Protein 8PAQ (pdb70)

Radius of gyration: 19.19 Å; Cα contacts (8 Å, |Δi|>4): 481; chains: 2; bounding box: 47×48×47 Å

Nearest PDB structures (foldseek):
  8paq-assembly1_A  TM=1.004E+00  e=4.795E-21  Pleurotus eryngii
  8e0m-assembly4_K  TM=3.257E-01  e=5.579E-01  synthetic construct
  8fit-assembly2_C  TM=3.920E-01  e=1.925E+00  synthetic construct
  8paq-assembly1_A  TM=1.006E+00  e=4.109E-22  Pleurotus eryngii
  6gkg-assembly2_F  TM=2.966E-01  e=7.753E-01  Homo sapiens

Foldseek 3Di:
DAAPVVQLLVLLVQLLVLLVVLLVQLVCCVVVVNDAQVSNLVSLVSNLVSLQVSLVSLLPDAAGPFDCDDPPGLQVSLVSNLVSVLSVLQSLLVCVPNPNYPCQLVSLVSNLVSLLSNLVSSCRRHPPSLQVSCVSCVPSVVSCVSSVSVSNSVSSPDD/DVQAPVVQLQVLLVQLLVLLVVLLVQLVVCVVVVNDAQVSNLVSLVSNLVSLQVSLVSLLPDAAHPADCPDPPGLQVNLVSNLVSVLSVLQSLLVCVPSVNYDCQLVSLVSNLVSLLSNLVSCCRRYPPSLVVSCVSCVPSVVSCVNSVSVSNSVSSVDD

Structure (mmCIF, N/CA/C/O backbone):
data_8PAQ
#
_entry.id   8PAQ
#
_cell.length_a   124.720
_cell.length_b   124.720
_cell.length_c   55.812
_cell.angle_alpha   90.000
_cell.angle_beta   90.000
_cell.angle_gamma   90.000
#
_symmetry.space_group_name_H-M   'P 41 21 2'
#
loop_
_entity.id
_entity.type
_entity.pdbx_description
1 polymer 'POXA3b laccase small subunit'
2 non-polymer 'CALCIUM ION'
3 non-polymer IMIDAZOLE
4 non-polymer 1,2-ETHANEDIOL
5 water water
#
loop_
_atom_site.group_PDB
_atom_site.id
_atom_site.type_symbol
_atom_site.label_atom_id
_atom_site.label_alt_id
_atom_site.label_comp_id
_atom_site.label_asym_id
_atom_site.label_entity_id
_atom_site.label_seq_id
_atom_site.pdbx_PDB_ins_code
_atom_site.Cartn_x
_atom_site.Cartn_y
_atom_site.Cartn_z
_atom_site.occupancy
_atom_site.B_iso_or_equiv
_atom_site.auth_seq_id
_atom_site.auth_comp_id
_atom_site.auth_asym_id
_atom_site.auth_atom_id
_atom_site.pdbx_PDB_model_num
ATOM 1 N N . SER A 1 8 ? 9.55001 24.75806 -9.68242 1.000 43.67679 8 SER A N 1
ATOM 2 C CA . SER A 1 8 ? 8.84177 24.65877 -10.95812 1.000 52.34160 8 SER A CA 1
ATOM 3 C C . SER A 1 8 ? 7.90362 25.85143 -11.17406 1.000 43.63921 8 SER A C 1
ATOM 4 O O . SER A 1 8 ? 7.66258 26.26308 -12.30644 1.000 49.73803 8 SER A O 1
ATOM 7 N N . SER A 1 9 ? 7.35967 26.39323 -10.08906 1.000 33.44673 9 SER A N 1
ATOM 8 C CA . SER A 1 9 ? 6.71674 27.69729 -10.11622 1.000 27.60535 9 SER A CA 1
ATOM 9 C C . SER A 1 9 ? 7.40826 28.60565 -9.10625 1.000 28.17977 9 SER A C 1
ATOM 10 O O . SER A 1 9 ? 8.23877 28.17000 -8.30053 1.000 28.30112 9 SER A O 1
ATOM 13 N N . ASN A 1 10 ? 7.05375 29.87882 -9.15875 1.000 27.61268 10 ASN A N 1
ATOM 14 C CA . ASN A 1 10 ? 7.65321 30.87598 -8.28017 1.000 26.99051 10 ASN A CA 1
ATOM 15 C C . ASN A 1 10 ? 6.98256 30.82084 -6.91181 1.000 25.77708 10 ASN A C 1
ATOM 16 O O . ASN A 1 10 ? 5.78158 31.08608 -6.79348 1.000 28.58553 10 ASN A O 1
ATOM 21 N N . THR A 1 11 ? 7.75042 30.47189 -5.86830 1.000 22.44361 11 THR A N 1
ATOM 22 C CA . THR A 1 11 ? 7.26951 30.54414 -4.49425 1.000 21.69444 11 THR A CA 1
ATOM 23 C C . THR A 1 11 ? 8.02420 31.59001 -3.67818 1.000 20.71382 11 THR A C 1
ATOM 24 O O . THR A 1 11 ? 7.96948 31.56049 -2.44028 1.000 20.92215 11 THR A O 1
ATOM 28 N N . ASN A 1 12 ? 8.71650 32.51527 -4.34810 1.000 20.88592 12 ASN A N 1
ATOM 29 C CA . ASN A 1 12 ? 9.38507 33.60956 -3.64140 1.000 22.63433 12 ASN A CA 1
ATOM 30 C C . ASN A 1 12 ? 8.46119 34.38896 -2.71275 1.000 24.31853 12 ASN A C 1
ATOM 31 O O . ASN A 1 12 ? 8.90247 34.73747 -1.60146 1.000 19.24861 12 ASN A O 1
ATOM 36 N N . PRO A 1 13 ? 7.21406 34.71196 -3.07717 1.000 20.75256 13 PRO A N 1
ATOM 37 C CA . PRO A 1 13 ? 6.35392 35.42228 -2.11353 1.000 25.36137 13 PRO A CA 1
ATOM 38 C C . PRO A 1 13 ? 6.17924 34.68876 -0.79518 1.000 23.17174 13 PRO A C 1
ATOM 39 O O . PRO A 1 13 ? 6.27918 35.31468 0.27123 1.000 21.25611 13 PRO A O 1
ATOM 43 N N . ALA A 1 14 ? 5.96355 33.36704 -0.82372 1.000 22.19634 14 ALA A N 1
ATOM 44 C CA . ALA A 1 14 ? 5.81321 32.62535 0.42882 1.000 24.22335 14 ALA A CA 1
ATOM 45 C C . ALA A 1 14 ? 7.12486 32.57522 1.20551 1.000 19.71076 14 ALA A C 1
ATOM 46 O O . ALA A 1 14 ? 7.13228 32.65463 2.44468 1.000 21.84356 14 ALA A O 1
ATOM 48 N N . ILE A 1 15 ? 8.24266 32.43466 0.49663 1.000 22.68650 15 ILE A N 1
ATOM 49 C CA . ILE A 1 15 ? 9.54421 32.43838 1.15830 1.000 21.82643 15 ILE A CA 1
ATOM 50 C C . ILE A 1 15 ? 9.79958 33.79455 1.80272 1.000 20.75389 15 ILE A C 1
ATOM 51 O O . ILE A 1 15 ? 10.20887 33.88508 2.97031 1.000 19.48709 15 ILE A O 1
ATOM 56 N N . TYR A 1 16 ? 9.55368 34.87300 1.05300 1.000 21.12068 16 TYR A N 1
ATOM 57 C CA . TYR A 1 16 ? 9.74921 36.21455 1.59751 1.000 22.57752 16 TYR A CA 1
ATOM 58 C C . TYR A 1 16 ? 8.87263 36.45297 2.82446 1.000 22.95512 16 TYR A C 1
ATOM 59 O O . TYR A 1 16 ? 9.32233 37.05062 3.81074 1.000 21.60121 16 TYR A O 1
ATOM 68 N N . GLN A 1 17 ? 7.61806 35.99692 2.78140 1.000 20.09727 17 GLN A N 1
ATOM 69 C CA . GLN A 1 17 ? 6.73548 36.12768 3.93613 1.000 24.98497 17 GLN A CA 1
ATOM 70 C C . GLN A 1 17 ? 7.36212 35.50042 5.18195 1.000 23.47551 17 GLN A C 1
ATOM 71 O O . GLN A 1 17 ? 7.40919 36.12149 6.25514 1.000 22.03154 17 GLN A O 1
ATOM 77 N N . ALA A 1 18 ? 7.88862 34.27917 5.05520 1.000 22.67636 18 ALA A N 1
ATOM 78 C CA . ALA A 1 18 ? 8.48635 33.63204 6.22727 1.000 19.52410 18 ALA A CA 1
ATOM 79 C C . ALA A 1 18 ? 9.71540 34.39064 6.71714 1.000 19.81578 18 ALA A C 1
ATOM 80 O O . ALA A 1 18 ? 9.91365 34.55825 7.92387 1.000 22.19479 18 ALA A O 1
ATOM 82 N N . ILE A 1 19 ? 10.55951 34.83780 5.79280 1.000 20.22770 19 ILE A N 1
ATOM 83 C CA . ILE A 1 19 ? 11.74518 35.59233 6.16820 1.000 17.83645 19 ILE A CA 1
ATOM 84 C C . ILE A 1 19 ? 11.34918 36.91860 6.79874 1.000 20.09502 19 ILE A C 1
ATOM 85 O O . ILE A 1 19 ? 11.98286 37.38183 7.75625 1.000 19.43746 19 ILE A O 1
ATOM 90 N N . SER A 1 20 ? 10.30387 37.55758 6.26162 1.000 22.45951 20 SER A N 1
ATOM 91 C CA . SER A 1 20 ? 9.82456 38.82065 6.81440 1.000 20.16681 20 SER A CA 1
ATOM 92 C C . SER A 1 20 ? 9.31502 38.65036 8.23498 1.000 21.62289 20 SER A C 1
ATOM 93 O O . SER A 1 20 ? 9.60451 39.47851 9.11032 1.000 23.56769 20 SER A O 1
ATOM 96 N N . VAL A 1 21 ? 8.53253 37.59717 8.47663 1.000 22.05252 21 VAL A N 1
ATOM 97 C CA . VAL A 1 21 ? 8.06003 37.32187 9.83456 1.000 22.33528 21 VAL A CA 1
ATOM 98 C C . VAL A 1 21 ? 9.23935 37.13607 10.77738 1.000 21.92545 21 VAL A C 1
ATOM 99 O O . VAL A 1 21 ? 9.26697 37.67854 11.89023 1.000 22.83760 21 VAL A O 1
ATOM 103 N N . LEU A 1 22 ? 10.23245 36.36585 10.34151 1.000 23.91442 22 LEU A N 1
ATOM 104 C CA . LEU A 1 22 ? 11.42118 36.14243 11.15527 1.000 23.28263 22 LEU A CA 1
ATOM 105 C C . LEU A 1 22 ? 12.14808 37.45101 11.43852 1.000 21.82397 22 LEU A C 1
ATOM 106 O O . LEU A 1 22 ? 12.51731 37.74282 12.58221 1.000 20.71948 22 LEU A O 1
ATOM 111 N N . SER A 1 23 ? 12.37179 38.25795 10.39457 1.000 18.34386 23 SER A N 1
ATOM 112 C CA . SER A 1 23 ? 13.05033 39.53202 10.58662 1.000 19.39561 23 SER A CA 1
ATOM 113 C C . SER A 1 23 ? 12.28493 40.41598 11.56708 1.000 21.37249 23 SER A C 1
ATOM 114 O O . SER A 1 23 ? 12.89020 41.07947 12.41184 1.000 21.41587 23 SER A O 1
ATOM 117 N N . GLN A 1 24 ? 10.95153 40.44506 11.46644 1.000 21.70619 24 GLN A N 1
ATOM 118 C CA . GLN A 1 24 ? 10.16906 41.27319 12.38036 1.000 24.44798 24 GLN A CA 1
ATOM 119 C C . GLN A 1 24 ? 10.38248 40.82603 13.82312 1.000 23.31696 24 GLN A C 1
ATOM 120 O O . GLN A 1 24 ? 10.52117 41.65467 14.72896 1.000 24.67299 24 GLN A O 1
ATOM 126 N N . GLN A 1 25 ? 10.40967 39.51610 14.05572 1.000 22.62994 25 GLN A N 1
ATOM 127 C CA . GLN A 1 25 ? 10.66709 39.02274 15.40937 1.000 23.34871 25 GLN A CA 1
ATOM 128 C C . GLN A 1 25 ? 12.06183 39.41274 15.87300 1.000 23.14868 25 GLN A C 1
ATOM 129 O O . GLN A 1 25 ? 12.25321 39.85961 17.01146 1.000 26.28194 25 GLN A O 1
ATOM 135 N N . ILE A 1 26 ? 13.05462 39.25598 14.99676 1.000 22.11404 26 ILE A N 1
ATOM 136 C CA . ILE A 1 26 ? 14.42339 39.64086 15.33101 1.000 23.02775 26 ILE A CA 1
ATOM 137 C C . ILE A 1 26 ? 14.50091 41.11621 15.70250 1.000 24.23452 26 ILE A C 1
ATOM 138 O O . ILE A 1 26 ? 15.23961 41.49940 16.61827 1.000 23.77737 26 ILE A O 1
ATOM 143 N N . HIS A 1 27 ? 13.73499 41.96783 15.01666 1.000 20.89036 27 HIS A N 1
ATOM 144 C CA . HIS A 1 27 ? 13.76491 43.39169 15.31581 1.000 22.00199 27 HIS A CA 1
ATOM 145 C C . HIS A 1 27 ? 13.03979 43.72421 16.60474 1.000 24.63373 27 HIS A C 1
ATOM 146 O O . HIS A 1 27 ? 13.02643 44.89298 16.99614 1.000 24.55037 27 HIS A O 1
ATOM 153 N N . VAL A 1 28 ? 12.41187 42.73774 17.23287 1.000 23.07762 28 VAL A N 1
ATOM 154 C CA . VAL A 1 28 ? 11.90170 42.89779 18.59156 1.000 22.51378 28 VAL A CA 1
ATOM 155 C C . VAL A 1 28 ? 12.91144 42.40267 19.61745 1.000 27.78405 28 VAL A C 1
ATOM 156 O O . VAL A 1 28 ? 13.29354 43.14301 20.52821 1.000 28.07408 28 VAL A O 1
ATOM 160 N N . ASN A 1 29 ? 13.38222 41.15945 19.46343 1.000 24.25025 29 ASN A N 1
ATOM 161 C CA . ASN A 1 29 ? 14.20536 40.54744 20.50682 1.000 23.21006 29 ASN A CA 1
ATOM 162 C C . ASN A 1 29 ? 15.58907 41.17587 20.59372 1.000 30.86629 29 ASN A C 1
ATOM 163 O O . ASN A 1 29 ? 16.13282 41.3203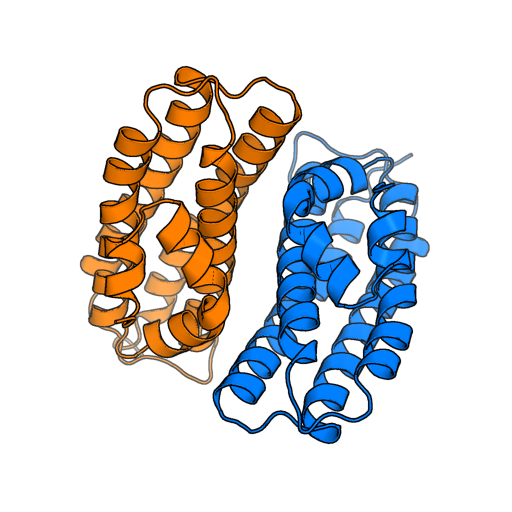7 21.69020 1.000 25.98082 29 ASN A O 1
ATOM 168 N N . ILE A 1 30 ? 16.20193 41.51775 19.46663 1.000 24.21753 30 ILE A N 1
ATOM 169 C CA . ILE A 1 30 ? 17.57123 42.03766 19.52966 1.000 19.65912 30 ILE A CA 1
ATOM 170 C C . ILE A 1 30 ? 17.62042 43.41712 20.18529 1.000 23.46610 30 ILE A C 1
ATOM 171 O O . ILE A 1 30 ? 18.47108 43.63550 21.06876 1.000 26.47185 30 ILE A O 1
ATOM 176 N N . PRO A 1 31 ? 16.74978 44.37258 19.83229 1.000 26.34103 31 PRO A N 1
ATOM 177 C CA . PRO A 1 31 ? 16.76812 45.63639 20.58340 1.000 18.96371 31 PRO A CA 1
ATOM 178 C C . PRO A 1 31 ? 16.52369 45.44417 22.07583 1.000 22.39548 31 PRO A C 1
ATOM 179 O O . PRO A 1 31 ? 17.14925 46.14101 22.88076 1.000 28.99496 31 PRO A O 1
ATOM 183 N N . GLU A 1 32 ? 15.65836 44.50151 22.46205 1.000 24.11731 32 GLU A N 1
ATOM 184 C CA . GLU A 1 32 ? 15.43827 44.24244 23.88912 1.000 21.04377 32 GLU A CA 1
ATOM 185 C C . GLU A 1 32 ? 16.71293 43.73281 24.55143 1.000 27.94525 32 GLU A C 1
ATOM 186 O O . GLU A 1 32 ? 17.07292 44.17649 25.64935 1.000 28.76892 32 GLU A O 1
ATOM 192 N N . LEU A 1 33 ? 17.42039 42.81258 23.88747 1.000 24.02077 33 LEU A N 1
ATOM 193 C CA . LEU A 1 33 ? 18.67918 42.31609 24.42482 1.000 25.50313 33 LEU A CA 1
ATOM 194 C C . LEU A 1 33 ? 19.70922 43.43127 24.52933 1.000 27.98652 33 LEU A C 1
ATOM 195 O O . LEU A 1 33 ? 20.48076 43.47411 25.49541 1.000 26.94578 33 LEU A O 1
ATOM 200 N N . ASN A 1 34 ? 19.73426 44.35475 23.55565 1.000 22.58014 34 ASN A N 1
ATOM 201 C CA . ASN A 1 34 ? 20.69541 45.45453 23.61718 1.000 22.20152 34 ASN A CA 1
ATOM 202 C C . ASN A 1 34 ? 20.41524 46.35373 24.81249 1.000 23.98191 34 ASN A C 1
ATOM 203 O O . ASN A 1 34 ? 21.34742 46.79720 25.49047 1.000 27.25163 34 ASN A O 1
ATOM 208 N N . THR A 1 35 ? 19.14071 46.66270 25.05236 1.000 24.40776 35 THR A N 1
ATOM 209 C CA . THR A 1 35 ? 18.78908 47.50122 26.19672 1.000 27.80065 35 THR A CA 1
ATOM 210 C C . THR A 1 35 ? 19.02337 46.77076 27.51443 1.000 29.14608 35 THR A C 1
ATOM 211 O O . THR A 1 35 ? 19.51797 47.37307 28.47466 1.000 30.89590 35 THR A O 1
ATOM 215 N N . LEU A 1 36 ? 18.68065 45.48195 27.58340 1.000 25.02819 36 LEU A N 1
ATOM 216 C CA . LEU A 1 36 ? 18.98823 44.70141 28.78388 1.000 28.14923 36 LEU A CA 1
ATOM 217 C C . LEU A 1 36 ? 20.47264 44.76285 29.11157 1.000 34.35853 36 LEU A C 1
ATOM 218 O O . LEU A 1 36 ? 20.85932 44.99153 30.26678 1.000 31.12866 36 LEU A O 1
ATOM 223 N N . GLN A 1 37 ? 21.32617 44.55189 28.10527 1.000 27.82123 37 GLN A N 1
ATOM 224 C CA . GLN A 1 37 ? 22.76164 44.52273 28.36098 1.000 27.77704 37 GLN A CA 1
ATOM 225 C C . GLN A 1 37 ? 23.27781 45.89804 28.75323 1.000 36.37208 37 GLN A C 1
ATOM 226 O O . GLN A 1 37 ? 24.07433 46.02615 29.69160 1.000 35.80352 37 GLN A O 1
ATOM 232 N N . ALA A 1 38 ? 22.81284 46.94152 28.07164 1.000 29.53596 38 ALA A N 1
ATOM 233 C CA . ALA A 1 38 ? 23.29504 48.28317 28.36411 1.000 28.30126 38 ALA A CA 1
ATOM 234 C C . ALA A 1 38 ? 22.85655 48.74713 29.74734 1.000 36.76854 38 ALA A C 1
ATOM 235 O O . ALA A 1 38 ? 23.57744 49.50715 30.40061 1.000 38.14738 38 ALA A O 1
ATOM 237 N N . SER A 1 39 ? 21.69283 48.30562 30.20707 1.000 30.88670 39 SER A N 1
ATOM 238 C CA . SER A 1 39 ? 21.14442 48.78374 31.47064 1.000 38.82380 39 SER A CA 1
ATOM 239 C C . SER A 1 39 ? 21.54096 47.91788 32.65738 1.000 47.64400 39 SER A C 1
ATOM 240 O O . SER A 1 39 ? 21.14547 48.22416 33.78744 1.000 38.04818 39 SER A O 1
ATOM 243 N N . GLY A 1 40 ? 22.30340 46.84991 32.43583 1.000 30.97818 40 GLY A N 1
ATOM 244 C CA . GLY A 1 40 ? 22.63236 45.94743 33.51972 1.000 38.74393 40 GLY A CA 1
ATOM 245 C C . GLY A 1 40 ? 21.52449 44.99798 33.90800 1.000 34.95753 40 GLY A C 1
ATOM 246 O O . GLY A 1 40 ? 21.60769 44.37501 34.97200 1.000 42.49376 40 GLY A O 1
ATOM 247 N N . GLY A 1 41 ? 20.48651 44.86878 33.08795 1.000 33.30682 41 GLY A N 1
ATOM 248 C CA . GLY A 1 41 ? 19.38618 43.97091 33.36705 1.000 32.73989 41 GLY A CA 1
ATOM 249 C C . GLY A 1 41 ? 19.51896 42.59700 32.76001 1.000 31.05513 41 GLY A C 1
ATOM 250 O O . GLY A 1 41 ? 18.64266 41.74522 32.95307 1.000 35.31274 41 GLY A O 1
ATOM 251 N N . ALA A 1 42 ? 20.60262 42.35075 32.02752 1.000 32.37235 42 ALA A N 1
ATOM 252 C CA . ALA A 1 42 ? 20.80732 41.07162 31.35860 1.000 34.77867 42 ALA A CA 1
ATOM 253 C C . ALA A 1 42 ? 21.13749 39.99534 32.38723 1.000 37.27430 42 ALA A C 1
ATOM 254 O O . ALA A 1 42 ? 22.18418 40.04959 33.04163 1.000 35.92219 42 ALA A O 1
ATOM 256 N N . THR A 1 43 ? 20.24799 39.01740 32.52733 1.000 29.43232 43 THR A N 1
ATOM 257 C CA . THR A 1 43 ? 20.44454 37.87084 33.40338 1.000 32.24810 43 THR A CA 1
ATOM 258 C C . THR A 1 43 ? 20.09415 36.59690 32.65221 1.000 36.55826 43 THR A C 1
ATOM 259 O O . THR A 1 43 ? 19.52448 36.63184 31.55714 1.000 29.92188 43 THR A O 1
ATOM 263 N N . ASP A 1 44 ? 20.42866 35.45574 33.26123 1.000 30.05519 44 ASP A N 1
ATOM 264 C CA . ASP A 1 44 ? 20.05358 34.17265 32.66984 1.000 29.87379 44 ASP A CA 1
ATOM 265 C C . ASP A 1 44 ? 18.57984 34.16862 32.28574 1.000 36.01980 44 ASP A C 1
ATOM 266 O O . ASP A 1 44 ? 18.19467 33.62861 31.24114 1.000 30.92750 44 ASP A O 1
ATOM 271 N N . LEU A 1 45 ? 17.73462 34.78252 33.11579 1.000 28.54043 45 LEU A N 1
ATOM 272 C CA . LEU A 1 45 ? 16.30463 34.73475 32.84047 1.000 28.84064 45 LEU A CA 1
ATOM 273 C C . LEU A 1 45 ? 15.90756 35.70491 31.72940 1.000 25.86196 45 LEU A C 1
ATOM 274 O O . LEU A 1 45 ? 15.18118 35.33034 30.80481 1.000 30.60703 45 LEU A O 1
ATOM 279 N N . THR A 1 46 ? 16.36770 36.95082 31.79346 1.000 25.87009 46 THR A N 1
ATOM 280 C CA . THR A 1 46 ? 15.88947 37.92523 30.81674 1.000 25.95885 46 THR A CA 1
ATOM 281 C C . THR A 1 46 ? 16.50087 37.66079 29.44559 1.000 28.05423 46 THR A C 1
ATOM 282 O O . THR A 1 46 ? 15.82528 37.80390 28.41842 1.000 28.65573 46 THR A O 1
ATOM 286 N N . VAL A 1 47 ? 17.77185 37.26617 29.41067 1.000 26.30940 47 VAL A N 1
ATOM 287 C CA . VAL A 1 47 ? 18.38613 36.90773 28.12828 1.000 25.73838 47 VAL A CA 1
ATOM 288 C C . VAL A 1 47 ? 17.76431 35.62624 27.59481 1.000 31.48371 47 VAL A C 1
ATOM 289 O O . VAL A 1 47 ? 17.44023 35.52149 26.40327 1.000 26.65187 47 VAL A O 1
ATOM 293 N N . GLY A 1 48 ? 17.55630 34.64355 28.47424 1.000 25.37731 48 GLY A N 1
ATOM 294 C CA . GLY A 1 48 ? 16.99726 33.37460 28.04698 1.000 23.84159 48 GLY A CA 1
ATOM 295 C C . GLY A 1 48 ? 15.61083 33.51382 27.44741 1.000 29.65071 48 GLY A C 1
ATOM 296 O O . GLY A 1 48 ? 15.26956 32.82029 26.48740 1.000 31.80930 48 GLY A O 1
ATOM 297 N N . ASN A 1 49 ? 14.78950 34.40563 28.00878 1.000 26.83764 49 ASN A N 1
ATOM 298 C CA . ASN A 1 49 ? 13.44806 34.60116 27.47258 1.000 30.01527 49 ASN A CA 1
ATOM 299 C C . ASN A 1 49 ? 13.50803 35.14499 26.04989 1.000 27.08879 49 ASN A C 1
ATOM 300 O O . ASN A 1 49 ? 12.74523 34.71049 25.18309 1.000 29.78040 49 ASN A O 1
ATOM 305 N N . GLU A 1 50 ? 14.41170 36.09843 25.79579 1.000 26.75322 50 GLU A N 1
ATOM 306 C CA . GLU A 1 50 ? 14.53711 36.64241 24.44295 1.000 23.93143 50 GLU A CA 1
ATOM 307 C C . GLU A 1 50 ? 15.10824 35.61027 23.48000 1.000 27.35055 50 GLU A C 1
ATOM 308 O O . GLU A 1 50 ? 14.66894 35.51892 22.32674 1.000 25.84857 50 GLU A O 1
ATOM 314 N N . LEU A 1 51 ? 16.10475 34.83802 23.91839 1.000 25.91182 51 LEU A N 1
ATOM 315 C CA . LEU A 1 51 ? 16.71812 33.86097 23.02157 1.000 26.13086 51 LEU A CA 1
ATOM 316 C C . LEU A 1 51 ? 15.79788 32.68100 22.76181 1.000 28.77310 51 LEU A C 1
ATOM 317 O O . LEU A 1 51 ? 15.89225 32.04582 21.70664 1.000 26.28113 51 LEU A O 1
ATOM 322 N N . ASP A 1 52 ? 14.92185 32.34943 23.71528 1.000 24.40320 52 ASP A N 1
ATOM 323 C CA . ASP A 1 52 ? 13.92317 31.31876 23.46254 1.000 23.27456 52 ASP A CA 1
ATOM 324 C C . ASP A 1 52 ? 12.96991 31.74997 22.35429 1.000 26.55427 52 ASP A C 1
ATOM 325 O O . ASP A 1 52 ? 12.61591 30.94621 21.48589 1.000 29.71103 52 ASP A O 1
ATOM 330 N N . GLU A 1 53 ? 12.52662 33.01424 22.38388 1.000 29.28832 53 GLU A N 1
ATOM 331 C CA . GLU A 1 53 ? 11.65153 33.51599 21.32464 1.000 24.69861 53 GLU A CA 1
ATOM 332 C C . GLU A 1 53 ? 12.37945 33.52786 19.98786 1.000 25.48762 53 GLU A C 1
ATOM 333 O O . GLU A 1 53 ? 11.80364 33.16891 18.95342 1.000 27.23676 53 GLU A O 1
ATOM 339 N N . LEU A 1 54 ? 13.64728 33.93618 19.99303 1.000 25.39240 54 LEU A N 1
ATOM 340 C CA . LEU A 1 54 ? 14.42809 33.94770 18.75646 1.000 22.70151 54 LEU A CA 1
ATOM 341 C C . LEU A 1 54 ? 14.57562 32.53859 18.18894 1.000 27.31520 54 LEU A C 1
ATOM 342 O O . LEU A 1 54 ? 14.37583 32.30782 16.98985 1.000 25.26618 54 LEU A O 1
ATOM 347 N N . THR A 1 55 ? 14.95785 31.58543 19.03779 1.000 22.48256 55 THR A N 1
ATOM 348 C CA . THR A 1 55 ? 15.10876 30.20207 18.60038 1.000 20.72707 55 THR A CA 1
ATOM 349 C C . THR A 1 55 ? 13.80778 29.65774 18.02988 1.000 23.65826 55 THR A C 1
ATOM 350 O O . THR A 1 55 ? 13.80760 28.99207 16.98558 1.000 27.53772 55 THR A O 1
ATOM 354 N N . ASP A 1 56 ? 12.68322 29.95550 18.68600 1.000 24.61326 56 ASP A N 1
ATOM 355 C CA . ASP A 1 56 ? 11.38455 29.54848 18.16393 1.000 24.85699 56 ASP A CA 1
ATOM 356 C C . ASP A 1 56 ? 11.11671 30.16346 16.79503 1.000 22.55406 56 ASP A C 1
ATOM 357 O O . ASP A 1 56 ? 10.55347 29.50743 15.91084 1.000 25.91856 56 ASP A O 1
ATOM 362 N N . ALA A 1 57 ? 11.47345 31.43982 16.62211 1.000 23.97056 57 ALA A N 1
ATOM 363 C CA . ALA A 1 57 ? 11.19019 32.11255 15.35921 1.000 22.17429 57 ALA A CA 1
ATOM 364 C C . ALA A 1 57 ? 12.00526 31.50622 14.22234 1.000 24.36641 57 ALA A C 1
ATOM 365 O O . ALA A 1 57 ? 11.49255 31.33903 13.10871 1.000 22.73238 57 ALA A O 1
ATOM 367 N N . PHE A 1 58 ? 13.27337 31.16511 14.47859 1.000 23.69816 58 PHE A N 1
ATOM 368 C CA . PHE A 1 58 ? 14.07658 30.49196 13.45074 1.000 18.37493 58 PHE A CA 1
ATOM 369 C C . PHE A 1 58 ? 13.52960 29.10556 13.14302 1.000 23.47851 58 PHE A C 1
ATOM 370 O O . PHE A 1 58 ? 13.49262 28.67909 11.97816 1.000 22.03319 58 PHE A O 1
ATOM 378 N N . THR A 1 59 ? 13.11751 28.37033 14.17702 1.000 21.51250 59 THR A N 1
ATOM 379 C CA . THR A 1 59 ? 12.55556 27.04643 13.94645 1.000 23.83966 59 THR A CA 1
ATOM 380 C C . THR A 1 59 ? 11.30165 27.13410 13.08591 1.000 19.71892 59 THR A C 1
ATOM 381 O O . THR A 1 59 ? 11.09646 26.31905 12.17960 1.000 23.60383 59 THR A O 1
ATOM 385 N N . LEU A 1 60 ? 10.45204 28.12364 13.36095 1.000 23.73821 60 LEU A N 1
ATOM 386 C CA . LEU A 1 60 ? 9.20827 28.25499 12.61791 1.000 22.99314 60 LEU A CA 1
ATOM 387 C C . LEU A 1 60 ? 9.48208 28.65749 11.17826 1.000 22.30601 60 LEU A C 1
ATOM 388 O O . LEU A 1 60 ? 8.88788 28.09944 10.25335 1.000 23.92307 60 LEU A O 1
ATOM 393 N N . ALA A 1 61 ? 10.40652 29.60163 10.97760 1.000 23.27277 61 ALA A N 1
ATOM 394 C CA . ALA A 1 61 ? 10.76259 30.00922 9.62351 1.000 21.29014 61 ALA A CA 1
ATOM 395 C C . ALA A 1 61 ? 11.32947 28.83966 8.83762 1.000 22.18203 61 ALA A C 1
ATOM 396 O O . ALA A 1 61 ? 10.98571 28.64638 7.66578 1.000 20.79264 61 ALA A O 1
ATOM 398 N N . ALA A 1 62 ? 12.18645 28.02930 9.47169 1.000 19.48172 62 ALA A N 1
ATOM 399 C CA . ALA A 1 62 ? 12.78583 26.90176 8.76469 1.000 21.19282 62 ALA A CA 1
ATOM 400 C C . ALA A 1 62 ? 11.72864 25.87743 8.37310 1.000 24.20338 62 ALA A C 1
ATOM 401 O O . ALA A 1 62 ? 11.74830 25.34003 7.26011 1.000 21.77569 62 ALA A O 1
ATOM 403 N N . ALA A 1 63 ? 10.77801 25.62064 9.26843 1.000 20.73131 63 ALA A N 1
ATOM 404 C CA . ALA A 1 63 ? 9.71996 24.66465 8.97560 1.000 26.22218 63 ALA A CA 1
ATOM 405 C C . ALA A 1 63 ? 8.82527 25.17546 7.86501 1.000 24.91637 63 ALA A C 1
ATOM 406 O O . ALA A 1 63 ? 8.45081 24.41719 6.96440 1.000 26.61066 63 ALA A O 1
ATOM 408 N N . THR A 1 64 ? 8.48110 26.46263 7.91065 1.000 24.52423 64 THR A N 1
ATOM 409 C CA . THR A 1 64 ? 7.59806 27.03076 6.89806 1.000 21.31117 64 THR A CA 1
ATOM 410 C C . THR A 1 64 ? 8.23195 26.93047 5.51966 1.000 27.51405 64 THR A C 1
ATOM 411 O O . THR A 1 64 ? 7.58738 26.50902 4.54838 1.000 26.01780 64 THR A O 1
ATOM 415 N N . ILE A 1 65 ? 9.50646 27.31553 5.41974 1.000 20.63978 65 ILE A N 1
ATOM 416 C CA . ILE A 1 65 ? 10.20231 27.27381 4.13658 1.000 18.25676 65 ILE A CA 1
ATOM 417 C C . ILE A 1 65 ? 10.46168 25.83869 3.69911 1.000 20.74186 65 ILE A C 1
ATOM 418 O O . ILE A 1 65 ? 10.36002 25.51427 2.50833 1.000 22.72177 65 ILE A O 1
ATOM 423 N N . ALA A 1 66 ? 10.79734 24.95307 4.64221 1.000 24.93474 66 ALA A N 1
ATOM 424 C CA . ALA A 1 66 ? 10.98327 23.55341 4.27351 1.000 27.38392 66 ALA A CA 1
ATOM 425 C C . ALA A 1 66 ? 9.72254 22.98961 3.63219 1.000 27.53796 66 ALA A C 1
ATOM 426 O O . ALA A 1 66 ? 9.80003 22.23277 2.66072 1.000 30.51421 66 ALA A O 1
ATOM 428 N N . ASN A 1 67 ? 8.55389 23.37902 4.13921 1.000 26.27598 67 ASN A N 1
ATOM 429 C CA . ASN A 1 67 ? 7.28790 22.87803 3.62062 1.000 29.07366 67 ASN A CA 1
ATOM 430 C C . ASN A 1 67 ? 6.83594 23.60621 2.36445 1.000 32.57766 67 ASN A C 1
ATOM 431 O O . ASN A 1 67 ? 5.84770 23.19537 1.74974 1.000 32.95862 67 ASN A O 1
ATOM 436 N N . THR A 1 68 ? 7.52971 24.66853 1.97322 1.000 24.82920 68 THR A N 1
ATOM 437 C CA . THR A 1 68 ? 7.21504 25.38492 0.74643 1.000 23.53400 68 THR A CA 1
ATOM 438 C C . THR A 1 68 ? 7.87842 24.69563 -0.43992 1.000 27.58185 68 THR A C 1
ATOM 439 O O . THR A 1 68 ? 8.98881 24.17362 -0.32768 1.000 26.53473 68 THR A O 1
ATOM 443 N N . ALA A 1 69 ? 7.17779 24.66355 -1.57421 1.000 25.50282 69 ALA A N 1
ATOM 444 C CA . ALA A 1 69 ? 7.72884 24.02425 -2.75769 1.000 24.15801 69 ALA A CA 1
ATOM 445 C C . ALA A 1 69 ? 8.94328 24.79452 -3.26408 1.000 22.90858 69 ALA A C 1
ATOM 446 O O . ALA A 1 69 ? 9.04844 26.00773 -3.08154 1.000 25.96747 69 ALA A O 1
ATOM 448 N N . VAL A 1 70 ? 9.86730 24.06898 -3.90490 1.000 23.99343 70 VAL A N 1
ATOM 449 C CA . VAL A 1 70 ? 11.06078 24.70017 -4.46404 1.000 24.98136 70 VAL A CA 1
ATOM 450 C C . VAL A 1 70 ? 10.65493 25.77349 -5.45619 1.000 26.68511 70 VAL A C 1
ATOM 451 O O . VAL A 1 70 ? 9.76489 25.57478 -6.29484 1.000 26.76571 70 VAL A O 1
ATOM 455 N N . SER A 1 71 ? 11.29879 26.92634 -5.35936 1.000 22.75990 71 SER A N 1
ATOM 456 C CA . SER A 1 71 ? 10.96211 28.06296 -6.20353 1.000 23.04621 71 SER A CA 1
ATOM 457 C C . SER A 1 71 ? 11.77224 28.05388 -7.48673 1.000 24.21786 71 SER A C 1
ATOM 458 O O . SER A 1 71 ? 12.97469 27.78057 -7.48040 1.000 25.82367 71 SER A O 1
ATOM 461 N N . SER A 1 72 ? 11.10812 28.39547 -8.59099 1.000 24.77134 72 SER A N 1
ATOM 462 C CA . SER A 1 72 ? 11.85083 28.71731 -9.79842 1.000 27.03135 72 SER A CA 1
ATOM 463 C C . SER A 1 72 ? 12.58105 30.05008 -9.68501 1.000 32.68601 72 SER A C 1
ATOM 464 O O . SER A 1 72 ? 13.47725 30.32037 -10.49075 1.000 31.53195 72 SER A O 1
ATOM 467 N N . GLY A 1 73 ? 12.22986 30.87520 -8.70158 1.000 29.56287 73 GLY A N 1
ATOM 468 C CA . GLY A 1 73 ? 12.87943 32.15118 -8.49803 1.000 29.60529 73 GLY A CA 1
ATOM 469 C C . GLY A 1 73 ? 12.26135 33.26556 -9.32019 1.000 35.60398 73 GLY A C 1
ATOM 470 O O . GLY A 1 73 ? 11.39698 33.06102 -10.17799 1.000 31.73647 73 GLY A O 1
ATOM 471 N N . ASP A 1 74 ? 12.72485 34.47786 -9.03398 1.000 28.26040 74 ASP A N 1
ATOM 472 C CA . ASP A 1 74 ? 12.30096 35.67990 -9.75437 1.000 26.66730 74 ASP A CA 1
ATOM 473 C C . ASP A 1 74 ? 13.40557 36.70657 -9.59363 1.000 27.77851 74 ASP A C 1
ATOM 474 O O . ASP A 1 74 ? 13.75995 37.05454 -8.46814 1.000 28.01114 74 ASP A O 1
ATOM 479 N N . THR A 1 75 ? 13.97753 37.17205 -10.69448 1.000 24.68826 75 THR A N 1
ATOM 480 C CA . THR A 1 75 ? 15.02830 38.17211 -10.61096 1.000 24.53068 75 THR A CA 1
ATOM 481 C C . THR A 1 75 ? 14.56838 39.54961 -11.05724 1.000 30.09519 75 THR A C 1
ATOM 482 O O . THR A 1 75 ? 15.36986 40.48740 -11.04362 1.000 31.23222 75 THR A O 1
ATOM 486 N N . THR A 1 76 ? 13.29900 39.70693 -11.40969 1.000 30.10891 76 THR A N 1
ATOM 487 C CA . THR A 1 76 ? 12.80241 40.97450 -11.93005 1.000 36.02985 76 THR A CA 1
ATOM 488 C C . THR A 1 76 ? 11.76519 41.64465 -11.04347 1.000 32.18465 76 THR A C 1
ATOM 489 O O . THR A 1 76 ? 11.81669 42.86360 -10.87699 1.000 37.74053 76 THR A O 1
ATOM 493 N N . ASN A 1 77 ? 10.82290 40.89732 -10.46827 1.000 24.64349 77 ASN A N 1
ATOM 494 C CA . ASN A 1 77 ? 9.73059 41.48322 -9.70389 1.000 24.87066 77 ASN A CA 1
ATOM 495 C C . ASN A 1 77 ? 9.85730 41.18733 -8.21555 1.000 29.41211 77 ASN A C 1
ATOM 496 O O . ASN A 1 77 ? 10.17867 40.06205 -7.81787 1.000 27.94104 77 ASN A O 1
ATOM 501 N N . PHE A 1 78 ? 9.54096 42.18990 -7.40581 1.000 24.06385 78 PHE A N 1
ATOM 502 C CA . PHE A 1 78 ? 9.53667 42.00841 -5.95874 1.000 23.56605 78 PHE A CA 1
ATOM 503 C C . PHE A 1 78 ? 8.54690 40.91254 -5.55864 1.000 28.91183 78 PHE A C 1
ATOM 504 O O . PHE A 1 78 ? 7.41871 40.88872 -6.05975 1.000 26.64454 78 PHE A O 1
ATOM 512 N N . PRO A 1 79 ? 8.91966 40.00029 -4.63065 1.000 26.04568 79 PRO A N 1
ATOM 513 C CA . PRO A 1 79 ? 10.23763 39.85061 -3.99413 1.000 25.78429 79 PRO A CA 1
ATOM 514 C C . PRO A 1 79 ? 11.17140 39.00541 -4.83894 1.000 20.72916 79 PRO A C 1
ATOM 515 O O . PRO A 1 79 ? 10.87707 37.84562 -5.15013 1.000 22.76302 79 PRO A O 1
ATOM 519 N N . THR A 1 80 ? 12.30093 39.58117 -5.23094 1.000 19.12941 80 THR A N 1
ATOM 520 C CA . THR A 1 80 ? 13.28836 38.87857 -6.02462 1.000 22.52808 80 THR A CA 1
ATOM 521 C C . THR A 1 80 ? 14.10032 37.93846 -5.13751 1.000 19.39289 80 THR A C 1
ATOM 522 O O . THR A 1 80 ? 14.02428 37.98715 -3.91214 1.000 21.27239 80 THR A O 1
ATOM 526 N N . ASN A 1 81 ? 14.87735 37.06683 -5.78613 1.000 19.61384 81 ASN A N 1
ATOM 527 C CA . ASN A 1 81 ? 15.83027 36.24731 -5.03877 1.000 20.96047 81 ASN A CA 1
ATOM 528 C C . ASN A 1 81 ? 16.69038 37.11721 -4.13255 1.000 21.33472 81 ASN A C 1
ATOM 529 O O . ASN A 1 81 ? 16.90977 36.79062 -2.95478 1.000 20.19939 81 ASN A O 1
ATOM 534 N N . ASP A 1 82 ? 17.18664 38.23718 -4.66416 1.000 19.45688 82 ASP A N 1
ATOM 535 C CA . ASP A 1 82 ? 18.06429 39.09333 -3.87810 1.000 21.02497 82 ASP A CA 1
ATOM 536 C C . ASP A 1 82 ? 17.31088 39.78845 -2.74767 1.000 22.02801 82 ASP A C 1
ATOM 537 O O . ASP A 1 82 ? 17.88912 40.00888 -1.67576 1.000 18.74240 82 ASP A O 1
ATOM 542 N N . ASP A 1 83 ? 16.03846 40.16588 -2.96452 1.000 18.70197 83 ASP A N 1
ATOM 543 C CA . ASP A 1 83 ? 15.24475 40.75409 -1.88323 1.000 22.14113 83 ASP A CA 1
ATOM 544 C C . ASP A 1 83 ? 15.18319 39.81434 -0.69284 1.000 22.78958 83 ASP A C 1
ATOM 545 O O . ASP A 1 83 ? 15.29243 40.24408 0.46065 1.000 19.91868 83 ASP A O 1
ATOM 550 N N . ILE A 1 84 ? 15.00496 38.52402 -0.96003 1.000 19.29209 84 ILE A N 1
ATOM 551 C CA . ILE A 1 84 ? 14.92731 37.53780 0.11284 1.000 16.53406 84 ILE A CA 1
ATOM 552 C C . ILE A 1 84 ? 16.27115 37.41624 0.82426 1.000 18.56070 84 ILE A C 1
ATOM 553 O O . ILE A 1 84 ? 16.34627 37.50324 2.05745 1.000 18.62669 84 ILE A O 1
ATOM 558 N N . SER A 1 85 ? 17.35255 37.23229 0.05512 1.000 19.48342 85 SER A N 1
ATOM 559 C CA . SER A 1 85 ? 18.67719 37.07188 0.64633 1.000 16.72330 85 SER A CA 1
ATOM 560 C C . SER A 1 85 ? 19.06977 38.29726 1.45753 1.000 17.83178 85 SER A C 1
ATOM 561 O O . SER A 1 85 ? 19.59905 38.17012 2.56942 1.000 18.43662 85 SER A O 1
ATOM 564 N N . ILE A 1 86 ? 18.81021 39.49307 0.92331 1.000 16.52373 86 ILE A N 1
ATOM 565 C CA . ILE A 1 86 ? 19.20691 40.72383 1.61754 1.000 16.94776 86 ILE A CA 1
ATOM 566 C C . ILE A 1 86 ? 18.40464 40.90639 2.89665 1.000 18.42408 86 ILE A C 1
ATOM 567 O O . ILE A 1 86 ? 18.96160 41.23384 3.95299 1.000 19.56098 86 ILE A O 1
ATOM 572 N N . THR A 1 87 ? 17.08473 40.72286 2.81981 1.000 15.92920 87 THR A N 1
ATOM 573 C CA . THR A 1 87 ? 16.25869 40.86366 4.02124 1.000 16.01252 87 THR A CA 1
ATOM 574 C C . THR A 1 87 ? 16.70899 39.89164 5.10497 1.000 19.13208 87 THR A C 1
ATOM 575 O O . THR A 1 87 ? 16.85349 40.27672 6.27636 1.000 20.10799 87 THR A O 1
ATOM 579 N N . TYR A 1 88 ? 16.99166 38.64036 4.72688 1.000 19.81621 88 TYR A N 1
ATOM 580 C CA . TYR A 1 88 ? 17.48531 37.68968 5.72129 1.000 14.28264 88 TYR A CA 1
ATOM 581 C C . TYR A 1 88 ? 18.87013 38.08942 6.24550 1.000 21.78412 88 TYR A C 1
ATOM 582 O O . TYR A 1 88 ? 19.12694 38.01740 7.46038 1.000 20.02985 88 TYR A O 1
ATOM 591 N N . ALA A 1 89 ? 19.78185 38.49340 5.35222 1.000 16.86713 89 ALA A N 1
ATOM 592 C CA . ALA A 1 89 ? 21.16308 38.75335 5.76490 1.000 18.55796 89 ALA A CA 1
ATOM 593 C C . ALA A 1 89 ? 21.23148 39.88858 6.77150 1.000 19.13836 89 ALA A C 1
ATOM 594 O O . ALA A 1 89 ? 22.01339 39.83083 7.72695 1.000 19.57025 89 ALA A O 1
ATOM 596 N N . VAL A 1 90 ? 20.42128 40.92854 6.58007 1.000 16.92899 90 VAL A N 1
ATOM 597 C CA . VAL A 1 90 ? 20.46820 42.05030 7.51218 1.000 17.98342 90 VAL A CA 1
ATOM 598 C C . VAL A 1 90 ? 19.97378 41.60252 8.88349 1.000 22.31235 90 VAL A C 1
ATOM 599 O O . VAL A 1 90 ? 20.54913 41.97080 9.91941 1.000 23.63218 90 VAL A O 1
ATOM 603 N N . ALA A 1 91 ? 18.93261 40.76817 8.91468 1.000 18.47109 91 ALA A N 1
ATOM 604 C CA . ALA A 1 91 ? 18.45483 40.24179 10.19661 1.000 20.13131 91 ALA A CA 1
ATOM 605 C C . ALA A 1 91 ? 19.49472 39.33211 10.84981 1.000 21.10249 91 ALA A C 1
ATOM 606 O O . ALA A 1 91 ? 19.69302 39.38052 12.07277 1.000 23.23534 91 ALA A O 1
ATOM 608 N N . LEU A 1 92 ? 20.17341 38.49472 10.06255 1.000 19.14361 92 LEU A N 1
ATOM 609 C CA . LEU A 1 92 ? 21.16200 37.59676 10.65280 1.000 19.07614 92 LEU A CA 1
ATOM 610 C C . LEU A 1 92 ? 22.36159 38.36776 11.18491 1.000 16.57089 92 LEU A C 1
ATOM 611 O O . LEU A 1 92 ? 22.91304 38.00141 12.23085 1.000 19.89001 92 LEU A O 1
ATOM 616 N N . GLN A 1 93 ? 22.79728 39.42920 10.48749 1.000 18.89610 93 GLN A N 1
ATOM 617 C CA . GLN A 1 93 ? 23.87086 40.25932 11.03906 1.000 18.58912 93 GLN A CA 1
ATOM 618 C C . GLN A 1 93 ? 23.47716 40.82058 12.40368 1.000 20.93290 93 GLN A C 1
ATOM 619 O O . GLN A 1 93 ? 24.29778 40.85985 13.32890 1.000 23.53881 93 GLN A O 1
ATOM 625 N N . LEU A 1 94 ? 22.22834 41.27498 12.53434 1.000 18.87410 94 LEU A N 1
ATOM 626 C CA . LEU A 1 94 ? 21.73400 41.75412 13.82862 1.000 23.25392 94 LEU A CA 1
ATOM 627 C C . LEU A 1 94 ? 21.85041 40.67879 14.89930 1.000 25.31814 94 LEU A C 1
ATOM 628 O O . LEU A 1 94 ? 22.30667 40.94296 16.02287 1.000 24.09684 94 LEU A O 1
ATOM 633 N N . VAL A 1 95 ? 21.41612 39.46020 14.57711 1.000 22.26294 95 VAL A N 1
ATOM 634 C CA . VAL A 1 95 ? 21.47279 38.36446 15.54275 1.000 23.19439 95 VAL A CA 1
ATOM 635 C C . VAL A 1 95 ? 22.92168 38.05591 15.91116 1.000 26.03876 95 VAL A C 1
ATOM 636 O O . VAL A 1 95 ? 23.26529 37.89692 17.08768 1.000 23.53029 95 VAL A O 1
ATOM 640 N N . ALA A 1 96 ? 23.78985 37.95811 14.90151 1.000 19.42076 96 ALA A N 1
ATOM 641 C CA . ALA A 1 96 ? 25.17509 37.55933 15.11588 1.000 20.98106 96 ALA A CA 1
ATOM 642 C C . ALA A 1 96 ? 25.91766 38.54426 16.01350 1.000 21.29128 96 ALA A C 1
ATOM 643 O O . ALA A 1 96 ? 26.60964 38.13702 16.95455 1.000 20.75783 96 ALA A O 1
ATOM 645 N N . SER A 1 97 ? 25.79606 39.84450 15.74198 1.000 19.35767 97 SER A N 1
ATOM 646 C CA . SER A 1 97 ? 26.57836 40.80488 16.51541 1.000 20.41544 97 SER A CA 1
ATOM 647 C C . SER A 1 97 ? 26.09458 40.85816 17.95580 1.000 26.18175 97 SER A C 1
ATOM 648 O O . SER A 1 97 ? 26.90470 40.98271 18.88356 1.000 26.44344 97 SER A O 1
ATOM 651 N N . THR A 1 98 ? 24.78629 40.72555 18.16476 1.000 20.54177 98 THR A N 1
ATOM 652 C CA . THR A 1 98 ? 24.26161 40.74276 19.53382 1.000 21.11626 98 THR A CA 1
ATOM 653 C C . THR A 1 98 ? 24.59122 39.45275 20.27916 1.000 28.44981 98 THR A C 1
ATOM 654 O O . THR A 1 98 ? 24.94945 39.48973 21.46538 1.000 26.05759 98 THR A O 1
ATOM 658 N N . ALA A 1 99 ? 24.46543 38.30230 19.61133 1.000 23.15594 99 ALA A N 1
ATOM 659 C CA . ALA A 1 99 ? 24.84626 37.03399 20.23322 1.000 22.87873 99 ALA A CA 1
ATOM 660 C C . ALA A 1 99 ? 26.30230 37.06156 20.68556 1.000 27.15545 99 ALA A C 1
ATOM 661 O O . ALA A 1 99 ? 26.62549 36.63803 21.80559 1.000 22.66629 99 ALA A O 1
ATOM 663 N N . SER A 1 100 ? 27.19607 37.55925 19.82606 1.000 24.30339 100 SER A N 1
ATOM 664 C CA . SER A 1 100 ? 28.60999 37.67635 20.17941 1.000 24.32868 100 SER A CA 1
ATOM 665 C C . SER A 1 100 ? 28.79962 38.60402 21.37271 1.000 31.24969 100 SER A C 1
ATOM 666 O O . SER A 1 100 ? 29.50243 38.26284 22.33313 1.000 29.20984 100 SER A O 1
ATOM 669 N N . GLY A 1 101 ? 28.17131 39.78393 21.32879 1.000 24.81065 101 GLY A N 1
ATOM 670 C CA . GLY A 1 101 ? 28.33975 40.77695 22.38842 1.000 28.09417 101 GLY A CA 1
ATOM 671 C C . GLY A 1 101 ? 27.81223 40.34453 23.74291 1.000 34.65747 101 GLY A C 1
ATOM 672 O O . GLY A 1 101 ? 28.25587 40.87989 24.77145 1.000 30.85138 101 GLY A O 1
ATOM 673 N N . LEU A 1 102 ? 26.88019 39.39101 23.77332 1.000 22.56348 102 LEU A N 1
ATOM 674 C CA . LEU A 1 102 ? 26.33397 38.90612 25.03930 1.000 27.97709 102 LEU A CA 1
ATOM 675 C C . LEU A 1 102 ? 27.28632 37.97180 25.77762 1.000 30.63533 102 LEU A C 1
ATOM 676 O O . LEU A 1 102 ? 27.07054 37.69229 26.96790 1.000 27.30740 102 LEU A O 1
ATOM 681 N N . LYS A 1 103 ? 28.32648 37.47872 25.10468 1.000 24.32587 103 LYS A N 1
ATOM 682 C CA . LYS A 1 103 ? 29.22850 36.51846 25.72824 1.000 27.11536 103 LYS A CA 1
ATOM 683 C C . LYS A 1 103 ? 29.94202 37.12801 26.92488 1.000 31.56311 103 LYS A C 1
ATOM 684 O O . LYS A 1 103 ? 30.32867 36.40778 27.85192 1.000 35.36053 103 LYS A O 1
ATOM 690 N N . GLN A 1 104 ? 30.11586 38.44571 26.92146 1.000 29.53928 104 GLN A N 1
ATOM 691 C CA . GLN A 1 104 ? 30.86507 39.14886 27.95022 1.000 37.73146 104 GLN A CA 1
ATOM 692 C C . GLN A 1 104 ? 30.03501 39.48678 29.18385 1.000 39.49229 104 GLN A C 1
ATOM 693 O O . GLN A 1 104 ? 30.58112 40.04876 30.13877 1.000 40.75504 104 GLN A O 1
ATOM 699 N N . VAL A 1 105 ? 28.74833 39.14874 29.20258 1.000 31.18407 105 VAL A N 1
ATOM 700 C CA . VAL A 1 105 ? 27.88827 39.46006 30.34354 1.000 30.82791 105 VAL A CA 1
ATOM 701 C C . VAL A 1 105 ? 28.21613 38.49474 31.47920 1.000 29.77520 105 VAL A C 1
ATOM 702 O O . VAL A 1 105 ? 27.88061 37.30970 31.41220 1.000 29.71184 105 VAL A O 1
ATOM 706 N N . ASN A 1 106 ? 28.82061 39.01871 32.55578 1.000 33.50325 106 ASN A N 1
ATOM 707 C CA . ASN A 1 106 ? 29.30133 38.16917 33.64698 1.000 32.13066 106 ASN A CA 1
ATOM 708 C C . ASN A 1 106 ? 28.17048 37.45978 34.37940 1.000 30.38404 106 ASN A C 1
ATOM 709 O O . ASN A 1 106 ? 28.36099 36.34227 34.87635 1.000 32.46980 106 ASN A O 1
ATOM 714 N N . SER A 1 107 ? 26.99958 38.08889 34.46724 1.000 27.83190 107 SER A N 1
ATOM 715 C CA . SER A 1 107 ? 25.87136 37.48988 35.16895 1.000 30.13268 107 SER A CA 1
ATOM 716 C C . SER A 1 107 ? 25.46773 36.14953 34.57391 1.000 35.37543 107 SER A C 1
ATOM 717 O O . SER A 1 107 ? 24.92940 35.29277 35.28298 1.000 30.81291 107 SER A O 1
ATOM 720 N N . LEU A 1 108 ? 25.69510 35.94658 33.27703 1.000 26.70685 108 LEU A N 1
ATOM 721 C CA . LEU A 1 108 ? 25.18025 34.74713 32.64516 1.000 23.29151 108 LEU A CA 1
ATOM 722 C C . LEU A 1 108 ? 25.95229 33.51665 33.09808 1.000 21.14450 108 LEU A C 1
ATOM 723 O O . LEU A 1 108 ? 27.16793 33.55635 33.30120 1.000 28.78071 108 LEU A O 1
ATOM 728 N N . THR A 1 109 ? 25.23244 32.41054 33.23113 1.000 21.20063 109 THR A N 1
ATOM 729 C CA . THR A 1 109 ? 25.84845 31.10708 33.43159 1.000 27.08479 109 THR A CA 1
ATOM 730 C C . THR A 1 109 ? 25.36026 30.10666 32.39960 1.000 28.11949 109 THR A C 1
ATOM 731 O O . THR A 1 109 ? 25.63709 28.91355 32.52719 1.000 25.61542 109 THR A O 1
ATOM 735 N N . THR A 1 110 ? 24.65257 30.56849 31.36099 1.000 23.75135 110 THR A N 1
ATOM 736 C CA . THR A 1 110 ? 24.00216 29.66869 30.42291 1.000 24.70398 110 THR A CA 1
ATOM 737 C C . THR A 1 110 ? 24.33285 30.03756 28.98438 1.000 20.20380 110 THR A C 1
ATOM 738 O O . THR A 1 110 ? 23.65280 29.55338 28.07433 1.000 25.14094 110 THR A O 1
ATOM 742 N N . TYR A 1 111 ? 25.33865 30.88816 28.76651 1.000 22.03738 111 TYR A N 1
ATOM 743 C CA . TYR A 1 111 ?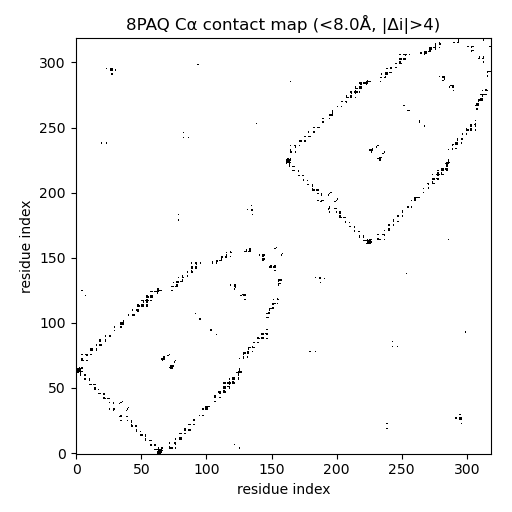 25.57091 31.44256 27.42603 1.000 20.73804 111 TYR A CA 1
ATOM 744 C C . TYR A 1 111 ? 25.75901 30.34554 26.38657 1.000 27.46615 111 TYR A C 1
ATOM 745 O O . TYR A 1 111 ? 25.09365 30.33999 25.33905 1.000 22.70007 111 TYR A O 1
ATOM 754 N N . SER A 1 112 ? 26.68866 29.42215 26.64551 1.000 24.51898 112 SER A N 1
ATOM 755 C CA . SER A 1 112 ? 27.00640 28.38343 25.66726 1.000 20.76785 112 SER A CA 1
ATOM 756 C C . SER A 1 112 ? 25.78120 27.54407 25.35351 1.000 24.82168 112 SER A C 1
ATOM 757 O O . SER A 1 112 ? 25.62019 27.06162 24.22201 1.000 22.87156 112 SER A O 1
ATOM 760 N N . THR A 1 113 ? 24.91283 27.35428 26.34919 1.000 21.34592 113 THR A N 1
ATOM 761 C CA . THR A 1 113 ? 23.71827 26.54024 26.19135 1.000 21.50751 113 THR A CA 1
ATOM 762 C C . THR A 1 113 ? 22.70536 27.23160 25.29375 1.000 25.62771 113 THR A C 1
ATOM 763 O O . THR A 1 113 ? 22.10171 26.60597 24.41867 1.000 27.33804 113 THR A O 1
ATOM 767 N N . MET A 1 114 ? 22.47729 28.51780 25.55082 1.000 23.30389 114 MET A N 1
ATOM 768 C CA . MET A 1 114 ? 21.53016 29.29783 24.76904 1.000 19.66435 114 MET A CA 1
ATOM 769 C C . MET A 1 114 ? 21.95675 29.28567 23.31038 1.000 21.90443 114 MET A C 1
ATOM 770 O O . MET A 1 114 ? 21.12809 29.10765 22.41025 1.000 24.06806 114 MET A O 1
ATOM 775 N N . MET A 1 115 ? 23.26809 29.40693 23.07339 1.000 20.37670 115 MET A N 1
ATOM 776 C CA . MET A 1 115 ? 23.76820 29.44492 21.69562 1.000 17.83493 115 MET A CA 1
ATOM 777 C C . MET A 1 115 ? 23.68104 28.06573 21.06505 1.000 24.57807 115 MET A C 1
ATOM 778 O O . MET A 1 115 ? 23.43026 27.94223 19.85743 1.000 22.58174 115 MET A O 1
ATOM 783 N N . SER A 1 116 ? 23.89967 27.00733 21.85862 1.000 22.76224 116 SER A N 1
ATOM 784 C CA . SER A 1 116 ? 23.82347 25.65243 21.31478 1.000 20.50476 116 SER A CA 1
ATOM 785 C C . SER A 1 116 ? 22.39837 25.28016 20.94216 1.000 20.71759 116 SER A C 1
ATOM 786 O O . SER A 1 116 ? 22.19244 24.41871 20.08006 1.000 25.00860 116 SER A O 1
ATOM 789 N N . ASP A 1 117 ? 21.40788 25.90455 21.58153 1.000 23.02850 117 ASP A N 1
ATOM 790 C CA . ASP A 1 117 ? 20.01943 25.70605 21.19087 1.000 23.18812 117 ASP A CA 1
ATOM 791 C C . ASP A 1 117 ? 19.67682 26.53984 19.95973 1.000 24.53488 117 ASP A C 1
ATOM 792 O O . ASP A 1 117 ? 18.92337 26.08636 19.08883 1.000 26.93455 117 ASP A O 1
ATOM 797 N N . LEU A 1 118 ? 20.24962 27.74184 19.87415 1.000 22.16457 118 LEU A N 1
ATOM 798 C CA . LEU A 1 118 ? 19.98200 28.63694 18.74699 1.000 20.27250 118 LEU A CA 1
ATOM 799 C C . LEU A 1 118 ? 20.63106 28.13685 17.45997 1.000 23.19160 118 LEU A C 1
ATOM 800 O O . LEU A 1 118 ? 20.03178 28.22902 16.37978 1.000 22.33491 118 LEU A O 1
ATOM 805 N N . ASP A 1 119 ? 21.85545 27.62968 17.55275 1.000 20.59092 119 ASP A N 1
ATOM 806 C CA . ASP A 1 119 ? 22.64007 27.24984 16.37014 1.000 20.42768 119 ASP A CA 1
ATOM 807 C C . ASP A 1 119 ? 21.93214 26.28101 15.42325 1.000 25.11133 119 ASP A C 1
ATOM 808 O O . ASP A 1 119 ? 21.87913 26.57133 14.21273 1.000 22.04870 119 ASP A O 1
ATOM 813 N N . PRO A 1 120 ? 21.38167 25.13891 15.86411 1.000 19.50617 120 PRO A N 1
ATOM 814 C CA . PRO A 1 120 ? 20.70758 24.26007 14.89395 1.000 23.66515 120 PRO A CA 1
ATOM 815 C C . PRO A 1 120 ? 19.47417 24.89389 14.26217 1.000 22.09406 120 PRO A C 1
ATOM 816 O O . PRO A 1 120 ? 19.12949 24.55359 13.12417 1.000 22.92358 120 PRO A O 1
ATOM 820 N N . ALA A 1 121 ? 18.79571 25.79933 14.97393 1.000 23.70202 121 ALA A N 1
ATOM 821 C CA . ALA A 1 121 ? 17.61359 26.45607 14.42645 1.000 20.80980 121 ALA A CA 1
ATOM 822 C C . ALA A 1 121 ? 18.00022 27.39141 13.28931 1.000 20.26081 121 ALA A C 1
ATOM 823 O O . ALA A 1 121 ? 17.37220 27.38104 12.22327 1.000 19.87241 121 ALA A O 1
ATOM 825 N N . ILE A 1 122 ? 19.05043 28.18800 13.49097 1.000 18.23474 122 ILE A N 1
ATOM 826 C CA . ILE A 1 122 ? 19.55341 29.04624 12.41263 1.000 17.27442 122 ILE A CA 1
ATOM 827 C C . ILE A 1 122 ? 20.04259 28.19564 11.24706 1.000 20.35089 122 ILE A C 1
ATOM 828 O O . ILE A 1 122 ? 19.71211 28.46003 10.08048 1.000 19.10526 122 ILE A O 1
ATOM 833 N N . ALA A 1 123 ? 20.82657 27.15033 11.54214 1.000 20.26515 123 ALA A N 1
ATOM 834 C CA . ALA A 1 123 ? 21.35075 26.29597 10.47369 1.000 20.50659 123 ALA A CA 1
ATOM 835 C C . ALA A 1 123 ? 20.23158 25.62017 9.68724 1.000 20.45927 123 ALA A C 1
ATOM 836 O O . ALA A 1 123 ? 20.31236 25.50707 8.45862 1.000 21.91464 123 ALA A O 1
ATOM 838 N N . ALA A 1 124 ? 19.17026 25.17496 10.37008 1.000 18.20126 124 ALA A N 1
ATOM 839 C CA . ALA A 1 124 ? 18.03174 24.58026 9.66663 1.000 21.78464 124 ALA A CA 1
ATOM 840 C C . ALA A 1 124 ? 17.38973 25.57957 8.70943 1.000 23.23030 124 ALA A C 1
ATOM 841 O O . ALA A 1 124 ? 16.96850 25.21994 7.60118 1.000 21.69193 124 ALA A O 1
ATOM 843 N N . LEU A 1 125 ? 17.29260 26.83682 9.12687 1.000 20.21899 125 LEU A N 1
ATOM 844 C CA . LEU A 1 125 ? 16.80714 27.88597 8.23299 1.000 21.39617 125 LEU A CA 1
ATOM 845 C C . LEU A 1 125 ? 17.69293 28.01054 6.99521 1.000 21.28160 125 LEU A C 1
ATOM 846 O O . LEU A 1 125 ? 17.20190 28.07861 5.85911 1.000 21.01182 125 LEU A O 1
ATOM 851 N N . HIS A 1 126 ? 19.00807 28.07245 7.20120 1.000 17.65823 126 HIS A N 1
ATOM 852 C CA . HIS A 1 126 ? 19.93127 28.22200 6.07232 1.000 18.41177 126 HIS A CA 1
ATOM 853 C C . HIS A 1 126 ? 19.77700 27.08852 5.07964 1.000 19.55049 126 HIS A C 1
ATOM 854 O O . HIS A 1 126 ? 19.75885 27.32338 3.86498 1.000 18.94722 126 HIS A O 1
ATOM 861 N N . VAL A 1 127 ? 19.66633 25.85613 5.58159 1.000 19.17262 127 VAL A N 1
ATOM 862 C CA . VAL A 1 127 ? 19.51174 24.69178 4.71100 1.000 19.40285 127 VAL A CA 1
ATOM 863 C C . VAL A 1 127 ? 18.17451 24.74353 3.98320 1.000 23.41085 127 VAL A C 1
ATOM 864 O O . VAL A 1 127 ? 18.09883 24.51409 2.76918 1.000 22.80482 127 VAL A O 1
ATOM 868 N N . ALA A 1 128 ? 17.09671 25.03454 4.71256 1.000 20.44655 128 ALA A N 1
ATOM 869 C CA . ALA A 1 128 ? 15.78445 25.12967 4.07628 1.000 20.60245 128 ALA A CA 1
ATOM 870 C C . ALA A 1 128 ? 15.75228 26.24343 3.03935 1.000 23.31686 128 ALA A C 1
ATOM 871 O O . ALA A 1 128 ? 15.20193 26.07300 1.94262 1.000 22.47844 128 ALA A O 1
ATOM 873 N N . LEU A 1 129 ? 16.33295 27.39557 3.36394 1.000 18.39344 129 LEU A N 1
ATOM 874 C CA . LEU A 1 129 ? 16.30489 28.50732 2.41985 1.000 22.42355 129 LEU A CA 1
ATOM 875 C C . LEU A 1 129 ? 17.12299 28.18938 1.17439 1.000 23.28454 129 LEU A C 1
ATOM 876 O O . LEU A 1 129 ? 16.66407 28.41933 0.04574 1.000 20.05475 129 LEU A O 1
ATOM 881 N N . ASN A 1 130 ? 18.32149 27.62593 1.34841 1.000 20.14325 130 ASN A N 1
ATOM 882 C CA . ASN A 1 130 ? 19.15521 27.38138 0.17516 1.000 18.24138 130 ASN A CA 1
ATOM 883 C C . ASN A 1 130 ? 18.66645 26.21572 -0.66254 1.000 20.70159 130 ASN A C 1
ATOM 884 O O . ASN A 1 130 ? 19.05445 26.12157 -1.82972 1.000 24.01013 130 ASN A O 1
ATOM 889 N N . ARG A 1 131 ? 17.84882 25.32545 -0.10929 1.000 20.20051 131 ARG A N 1
ATOM 890 C CA . ARG A 1 131 ? 17.24663 24.26156 -0.90551 1.000 21.55438 131 ARG A CA 1
ATOM 891 C C . ARG A 1 131 ? 15.94121 24.69064 -1.56421 1.000 22.45587 131 ARG A C 1
ATOM 892 O O . ARG A 1 131 ? 15.64899 24.26434 -2.68961 1.000 25.99550 131 ARG A O 1
ATOM 900 N N . THR A 1 132 ? 15.14963 25.51461 -0.88615 1.000 21.88288 132 THR A N 1
ATOM 901 C CA . THR A 1 132 ? 13.85730 25.92954 -1.42518 1.000 21.45083 132 THR A CA 1
ATOM 902 C C . THR A 1 132 ? 13.99969 27.05121 -2.43665 1.000 23.74474 132 THR A C 1
ATOM 903 O O . THR A 1 132 ? 13.24551 27.10136 -3.41662 1.000 22.89513 132 THR A O 1
ATOM 907 N N . LEU A 1 133 ? 14.95623 27.95169 -2.23656 1.000 19.57945 133 LEU A N 1
ATOM 908 C CA . LEU A 1 133 ? 15.33796 28.92426 -3.26204 1.000 20.08610 133 LEU A CA 1
ATOM 909 C C . LEU A 1 133 ? 16.80881 28.69585 -3.57395 1.000 19.82022 133 LEU A C 1
ATOM 910 O O . LEU A 1 133 ? 17.68676 29.29347 -2.93318 1.000 18.77011 133 LEU A O 1
ATOM 915 N N . PRO A 1 134 ? 17.12238 27.85258 -4.56037 1.000 20.57080 134 PRO A N 1
ATOM 916 C CA . PRO A 1 134 ? 18.50123 27.38052 -4.73244 1.000 20.27414 134 PRO A CA 1
ATOM 917 C C . PRO A 1 134 ? 19.49290 28.52344 -4.87905 1.000 20.80982 134 PRO A C 1
ATOM 918 O O . PRO A 1 134 ? 19.30103 29.43810 -5.68860 1.000 21.10927 134 PRO A O 1
ATOM 922 N N . ASN A 1 135 ? 20.54743 28.46191 -4.05719 1.000 18.48809 135 ASN A N 1
ATOM 923 C CA . ASN A 1 135 ? 21.70241 29.35524 -4.03737 1.000 16.80437 135 ASN A CA 1
ATOM 924 C C . ASN A 1 135 ? 21.36855 30.73510 -3.48752 1.000 17.52130 135 ASN A C 1
ATOM 925 O O . ASN A 1 135 ? 22.20667 31.64394 -3.56760 1.000 19.57141 135 ASN A O 1
ATOM 930 N N . SER A 1 136 ? 20.18687 30.90501 -2.88404 1.000 18.19047 136 SER A N 1
ATOM 931 C CA . SER A 1 136 ? 19.86602 32.16464 -2.22083 1.000 17.99356 136 SER A CA 1
ATOM 932 C C . SER A 1 136 ? 20.78294 32.42786 -1.02907 1.000 15.73879 136 SER A C 1
ATOM 933 O O . SER A 1 136 ? 20.90981 33.58017 -0.60501 1.000 16.55536 136 SER A O 1
ATOM 936 N N . ILE A 1 137 ? 21.44422 31.39764 -0.49806 1.000 15.75699 137 ILE A N 1
ATOM 937 C CA . ILE A 1 137 ? 22.32797 31.64467 0.64249 1.000 17.08523 137 ILE A CA 1
ATOM 938 C C . ILE A 1 137 ? 23.61545 32.33335 0.20361 1.000 18.35376 137 ILE A C 1
ATOM 939 O O . ILE A 1 137 ? 24.31429 32.91374 1.03022 1.000 15.30248 137 ILE A O 1
ATOM 944 N N . ASN A 1 138 ? 23.93962 32.31913 -1.09665 1.000 17.11304 138 ASN A N 1
ATOM 945 C CA . ASN A 1 138 ? 25.22878 32.84120 -1.53528 1.000 15.55030 138 ASN A CA 1
ATOM 946 C C . ASN A 1 138 ? 25.37476 34.32643 -1.23121 1.000 16.21061 138 ASN A C 1
ATOM 947 O O . ASN A 1 138 ? 26.44482 34.77727 -0.81002 1.000 17.50824 138 ASN A O 1
ATOM 952 N N . LEU A 1 139 ? 24.33529 35.12176 -1.50967 1.000 16.16234 139 LEU A N 1
ATOM 953 C CA . LEU A 1 139 ? 24.44837 36.55061 -1.24353 1.000 14.42021 139 LEU A CA 1
ATOM 954 C C . LEU A 1 139 ? 24.40471 36.81875 0.25300 1.000 15.66157 139 LEU A C 1
ATOM 955 O O . LEU A 1 139 ? 24.99372 37.79618 0.72571 1.000 18.24529 139 LEU A O 1
ATOM 960 N N . VAL A 1 140 ? 23.72132 35.95791 1.00984 1.000 16.89468 140 VAL A N 1
ATOM 961 C CA . VAL A 1 140 ? 23.77430 36.06109 2.46948 1.000 16.95824 140 VAL A CA 1
ATOM 962 C C . VAL A 1 140 ? 25.20297 35.89270 2.95903 1.000 15.61136 140 VAL A C 1
ATOM 963 O O . VAL A 1 140 ? 25.67334 36.65176 3.81741 1.000 19.20949 140 VAL A O 1
ATOM 967 N N . ARG A 1 141 ? 25.91206 34.88646 2.43178 1.000 16.48873 141 ARG A N 1
ATOM 968 C CA . ARG A 1 141 ? 27.29993 34.67484 2.81915 1.000 16.91546 141 ARG A CA 1
ATOM 969 C C . ARG A 1 141 ? 28.14591 35.89918 2.50342 1.000 19.39798 141 ARG A C 1
ATOM 970 O O . ARG A 1 141 ? 28.94607 36.34285 3.33236 1.000 19.43892 141 ARG A O 1
ATOM 978 N N . VAL A 1 142 ? 27.97071 36.47242 1.30884 1.000 17.66409 142 VAL A N 1
ATOM 979 C CA . VAL A 1 142 ? 28.74416 37.65305 0.93340 1.000 16.35544 142 VAL A CA 1
ATOM 980 C C . VAL A 1 142 ? 28.51896 38.78226 1.93236 1.000 19.73237 142 VAL A C 1
ATOM 981 O O . VAL A 1 142 ? 29.46740 39.45739 2.35420 1.000 22.06199 142 VAL A O 1
ATOM 985 N N . MET A 1 143 ? 27.25966 39.00662 2.32143 1.000 19.36948 143 MET A N 1
ATOM 986 C CA . MET A 1 143 ? 26.93064 40.05968 3.28707 1.000 16.94706 143 MET A CA 1
ATOM 987 C C . MET A 1 143 ? 27.42361 39.74600 4.69091 1.000 19.67075 143 MET A C 1
ATOM 988 O O . MET A 1 143 ? 27.56611 40.67385 5.49415 1.000 23.34536 143 MET A O 1
ATOM 993 N N . MET A 1 144 ? 27.73177 38.48181 4.97936 1.000 18.32003 144 MET A N 1
ATOM 994 C CA . MET A 1 144 ? 28.25337 38.04382 6.27211 1.000 20.79385 144 MET A CA 1
ATOM 995 C C . MET A 1 144 ? 29.77450 37.90974 6.28002 1.000 21.28569 144 MET A C 1
ATOM 996 O O . MET A 1 144 ? 30.33198 37.36294 7.23704 1.000 21.48492 144 MET A O 1
ATOM 1001 N N . LEU A 1 145 ? 30.46616 38.40216 5.24330 1.000 21.67273 145 LEU A N 1
ATOM 1002 C CA . LEU A 1 145 ? 31.89164 38.10136 5.11834 1.000 20.99101 145 LEU A CA 1
ATOM 1003 C C . LEU A 1 145 ? 32.68117 38.56455 6.33948 1.000 28.38671 145 LEU A C 1
ATOM 1004 O O . LEU A 1 145 ? 33.66756 37.92417 6.72063 1.000 24.74739 145 LEU A O 1
ATOM 1009 N N . ASP A 1 146 ? 32.27179 39.66406 6.96997 1.000 26.42809 146 ASP A N 1
ATOM 1010 C CA . ASP A 1 146 ? 32.91362 40.11476 8.20065 1.000 32.67518 146 ASP A CA 1
ATOM 1011 C C . ASP A 1 146 ? 32.15589 39.68641 9.45040 1.000 32.58009 146 ASP A C 1
ATOM 1012 O O . ASP A 1 146 ? 32.78100 39.33249 10.46169 1.000 28.17444 146 ASP A O 1
ATOM 1017 N N . ALA A 1 147 ? 30.82018 39.68520 9.39489 1.000 24.54129 147 ALA A N 1
ATOM 1018 C CA . ALA A 1 147 ? 30.01738 39.33559 10.55758 1.000 21.01745 147 ALA A CA 1
ATOM 1019 C C . ALA A 1 147 ? 30.09327 37.85862 10.91443 1.000 23.03553 147 ALA A C 1
ATOM 1020 O O . ALA A 1 147 ? 29.63979 37.47552 12.00113 1.000 21.83734 147 ALA A O 1
ATOM 1022 N N . GLN A 1 148 ? 30.65322 37.01319 10.04764 1.000 21.51865 148 GLN A N 1
ATOM 1023 C CA . GLN A 1 148 ? 30.81418 35.61881 10.43827 1.000 21.08651 148 GLN A CA 1
ATOM 1024 C C . GLN A 1 148 ? 31.77409 35.46404 11.60410 1.000 23.38027 148 GLN A C 1
ATOM 1025 O O . GLN A 1 148 ? 31.74775 34.42335 12.27047 1.000 21.54226 148 GLN A O 1
ATOM 1031 N N . GLN A 1 149 ? 32.60900 36.47311 11.86027 1.000 20.60475 149 GLN A N 1
ATOM 1032 C CA . GLN A 1 149 ? 33.45970 36.44635 13.04974 1.000 24.54971 149 GLN A CA 1
ATOM 1033 C C . GLN A 1 149 ? 32.62068 36.44952 14.31558 1.000 23.61476 149 GLN A C 1
ATOM 1034 O O . GLN A 1 149 ? 32.98861 35.81682 15.31421 1.000 23.77729 149 GLN A O 1
ATOM 1040 N N . PHE A 1 150 ? 31.48993 37.16132 14.30156 1.000 22.03311 150 PHE A N 1
ATOM 1041 C CA . PHE A 1 150 ? 30.58537 37.12682 15.45325 1.000 18.22443 150 PHE A CA 1
ATOM 1042 C C . PHE A 1 150 ? 30.01007 35.73092 15.67208 1.000 24.98936 150 PHE A C 1
ATOM 1043 O O . PHE A 1 150 ? 29.81472 35.30462 16.81320 1.000 21.07670 150 PHE A O 1
ATOM 1051 N N . LEU A 1 151 ? 29.67546 35.01855 14.58872 1.000 19.30296 151 LEU A N 1
ATOM 1052 C CA . LEU A 1 151 ? 29.17794 33.65481 14.73445 1.000 17.58687 151 LEU A CA 1
ATOM 1053 C C . LEU A 1 151 ? 30.21261 32.76721 15.40505 1.000 20.70459 151 LEU A C 1
ATOM 1054 O O . LEU A 1 151 ? 29.87477 31.94297 16.26996 1.000 25.63439 151 LEU A O 1
ATOM 1059 N N . THR A 1 152 ? 31.47934 32.91201 15.00941 1.000 21.58540 152 THR A N 1
ATOM 1060 C CA . THR A 1 152 ? 32.53707 32.09750 15.59949 1.000 19.69740 152 THR A CA 1
ATOM 1061 C C . THR A 1 152 ? 32.67158 32.39311 17.08937 1.000 20.87865 152 THR A C 1
ATOM 1062 O O . THR A 1 152 ? 32.72905 31.47116 17.91092 1.000 2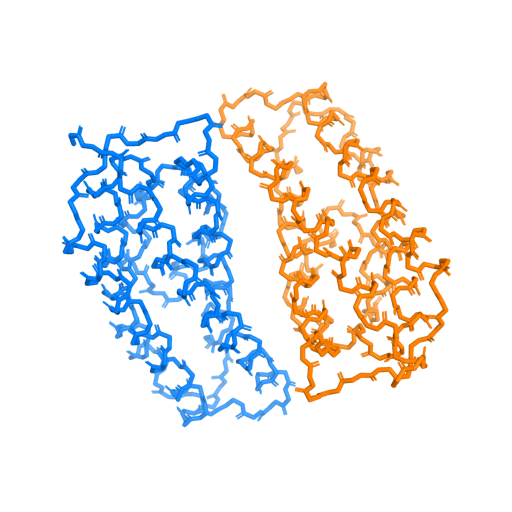2.79035 152 THR A O 1
ATOM 1066 N N . GLN A 1 153 ? 32.70146 33.67696 17.45154 1.000 21.64204 153 GLN A N 1
ATOM 1067 C CA . GLN A 1 153 ? 32.83081 34.03709 18.86758 1.000 21.62676 153 GLN A CA 1
ATOM 1068 C C . GLN A 1 153 ? 31.64559 33.51956 19.67774 1.000 28.72666 153 GLN A C 1
ATOM 1069 O O . GLN A 1 153 ? 31.81539 33.05259 20.81368 1.000 26.46108 153 GLN A O 1
ATOM 1079 N N . ALA A 1 154 ? 30.44140 33.54258 19.09499 1.000 21.70672 154 ALA A N 1
ATOM 1080 C CA . ALA A 1 154 ? 29.24983 33.03864 19.76579 1.000 22.20500 154 ALA A CA 1
ATOM 1081 C C . ALA A 1 154 ? 29.17426 31.51936 19.79581 1.000 20.80175 154 ALA A C 1
ATOM 1082 O O . ALA A 1 154 ? 28.27011 30.97450 20.43977 1.000 22.05298 154 ALA A O 1
ATOM 1084 N N . GLY A 1 155 ? 30.05919 30.81816 19.08677 1.000 21.80982 155 GLY A N 1
ATOM 1085 C CA . GLY A 1 155 ? 29.95814 29.37541 19.00617 1.000 22.94699 155 GLY A CA 1
ATOM 1086 C C . GLY A 1 155 ? 28.85804 28.88624 18.10190 1.000 21.60378 155 GLY A C 1
ATOM 1087 O O . GLY A 1 155 ? 28.45925 27.71857 18.18416 1.000 23.65884 155 GLY A O 1
ATOM 1088 N N . LEU A 1 156 ? 28.38059 29.74783 17.20647 1.000 19.48391 156 LEU A N 1
ATOM 1089 C CA . LEU A 1 156 ? 27.29847 29.41602 16.28754 1.000 23.64990 156 LEU A CA 1
ATOM 1090 C C . LEU A 1 156 ? 27.88376 28.75906 15.03903 1.000 27.15203 156 LEU A C 1
ATOM 1091 O O . LEU A 1 156 ? 27.79922 29.26894 13.91923 1.000 23.76282 156 LEU A O 1
ATOM 1096 N N . THR A 1 157 ? 28.51087 27.60097 15.26468 1.000 21.66880 157 THR A N 1
ATOM 1097 C CA . THR A 1 157 ? 29.35417 27.01500 14.22840 1.000 22.15844 157 THR A CA 1
ATOM 1098 C C . THR A 1 157 ? 28.54962 26.37889 13.10295 1.000 23.31782 157 THR A C 1
ATOM 1099 O O . THR A 1 157 ? 28.99923 26.40484 11.94629 1.000 23.18905 157 THR A O 1
ATOM 1103 N N . GLN A 1 158 ? 27.38627 25.79038 13.39977 1.000 20.77641 158 GLN A N 1
ATOM 1104 C CA . GLN A 1 158 ? 26.56899 25.25202 12.31365 1.000 22.63750 158 GLN A CA 1
ATOM 1105 C C . GLN A 1 158 ? 25.94514 26.37168 11.50105 1.000 20.49034 158 GLN A C 1
ATOM 1106 O O . GLN A 1 158 ? 25.78678 26.23850 10.28081 1.000 22.29103 158 GLN A O 1
ATOM 1112 N N . SER A 1 159 ? 25.53996 27.45709 12.16933 1.000 18.27192 159 SER A N 1
ATOM 1113 C CA . SER A 1 159 ? 25.06205 28.66057 11.48374 1.000 19.93676 159 SER A CA 1
ATOM 1114 C C . SER A 1 159 ? 26.08125 29.16589 10.47617 1.000 21.10616 159 SER A C 1
ATOM 1115 O O . SER A 1 159 ? 25.73645 29.53936 9.34431 1.000 22.51903 159 SER A O 1
ATOM 1118 N N . ARG A 1 160 ? 27.34215 29.23893 10.90226 1.000 18.93696 160 ARG A N 1
ATOM 1119 C CA . ARG A 1 160 ? 28.39730 29.76642 10.04830 1.000 19.49203 160 ARG A CA 1
ATOM 1120 C C . ARG A 1 160 ? 28.71132 28.80379 8.91402 1.000 20.02279 160 ARG A C 1
ATOM 1121 O O . ARG A 1 160 ? 28.83962 29.22318 7.75360 1.000 19.80940 160 ARG A O 1
ATOM 1129 N N . ALA A 1 161 ? 28.81957 27.50331 9.22108 1.000 17.15501 161 ALA A N 1
ATOM 1130 C CA . ALA A 1 161 ? 29.14636 26.52393 8.17802 1.000 19.30435 161 ALA A CA 1
ATOM 1131 C C . ALA A 1 161 ? 28.05172 26.42863 7.12705 1.000 22.69101 161 ALA A C 1
ATOM 1132 O O . ALA A 1 161 ? 28.33826 26.22707 5.93729 1.000 19.32799 161 ALA A O 1
ATOM 1134 N N . SER A 1 162 ? 26.79212 26.53770 7.53674 1.000 17.83169 162 SER A N 1
ATOM 1135 C CA . SER A 1 162 ? 25.69411 26.37215 6.59056 1.000 19.19023 162 SER A CA 1
ATOM 1136 C C . SER A 1 162 ? 25.52045 27.58360 5.69299 1.000 20.40381 162 SER A C 1
ATOM 1137 O O . SER A 1 162 ? 24.77578 27.49817 4.70955 1.000 23.23236 162 SER A O 1
ATOM 1140 N N . LEU A 1 163 ? 26.19790 28.69425 5.99763 1.000 19.00532 163 LEU A N 1
ATOM 1141 C CA . LEU A 1 163 ? 26.29389 29.80591 5.05602 1.000 18.28433 163 LEU A CA 1
ATOM 1142 C C . LEU A 1 163 ? 27.28452 29.53196 3.94056 1.000 17.48795 163 LEU A C 1
ATOM 1143 O O . LEU A 1 163 ? 27.21256 30.18275 2.88424 1.000 23.75990 163 LEU A O 1
ATOM 1148 N N . GLY A 1 164 ? 28.23068 28.62628 4.16536 1.000 20.30926 164 GLY A N 1
ATOM 1149 C CA . GLY A 1 164 ? 29.27967 28.35710 3.20485 1.000 20.56155 164 GLY A CA 1
ATOM 1150 C C . GLY A 1 164 ? 30.67512 28.69337 3.68560 1.000 22.79565 164 GLY A C 1
ATOM 1151 O O . GLY A 1 164 ? 31.62311 28.50948 2.91448 1.000 22.19710 164 GLY A O 1
ATOM 1152 N N . PHE A 1 165 ? 30.87082 29.15935 4.92453 1.000 19.89907 165 PHE A N 1
ATOM 1153 C CA . PHE A 1 165 ? 32.20457 29.47892 5.39875 1.000 19.13206 165 PHE A CA 1
ATOM 1154 C C . PHE A 1 165 ? 32.96156 28.21606 5.78834 1.000 20.62320 165 PHE A C 1
ATOM 1155 O O . PHE A 1 165 ? 32.40400 27.29736 6.40541 1.000 24.42000 165 PHE A O 1
ATOM 1163 N N . ALA A 1 166 ? 34.23951 28.18319 5.42672 1.000 24.93639 166 ALA A N 1
ATOM 1164 C CA . ALA A 1 166 ? 35.09832 27.04071 5.72626 1.000 23.94135 166 ALA A CA 1
ATOM 1165 C C . ALA A 1 166 ? 35.73892 27.20361 7.10310 1.000 40.80784 166 ALA A C 1
ATOM 1166 O O . ALA A 1 16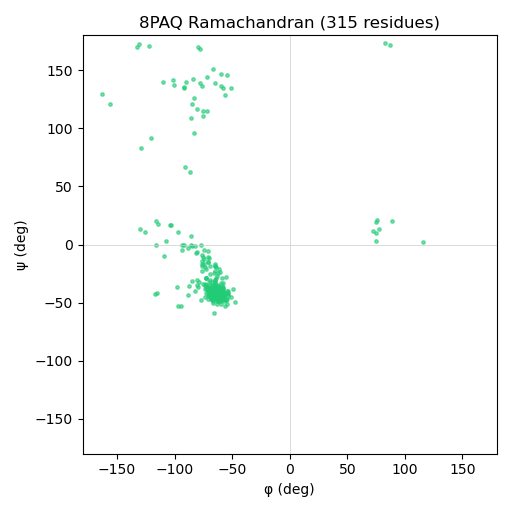6 ? 35.54994 28.22290 7.77939 1.000 34.86902 166 ALA A O 1
ATOM 1169 N N . GLN B 1 7 ? -2.03923 63.37745 17.67065 1.000 68.24751 7 GLN B N 1
ATOM 1170 C CA . GLN B 1 7 ? -2.87693 63.88563 16.58957 1.000 62.25742 7 GLN B CA 1
ATOM 1171 C C . GLN B 1 7 ? -2.03286 64.68467 15.57366 1.000 63.45750 7 GLN B C 1
ATOM 1172 O O . GLN B 1 7 ? -1.00726 64.18717 15.10549 1.000 52.41438 7 GLN B O 1
ATOM 1178 N N . SER B 1 8 ? -2.47216 65.89127 15.20527 1.000 63.11682 8 SER B N 1
ATOM 1179 C CA . SER B 1 8 ? -1.69248 66.73495 14.30599 1.000 64.34566 8 SER B CA 1
ATOM 1180 C C . SER B 1 8 ? -0.27955 66.97519 14.82543 1.000 47.40425 8 SER B C 1
ATOM 1181 O O . SER B 1 8 ? 0.64462 67.19243 14.03357 1.000 51.03937 8 SER B O 1
ATOM 1184 N N . SER B 1 9 ? -0.08646 66.93612 16.14358 1.000 39.03989 9 SER B N 1
ATOM 1185 C CA . SER B 1 9 ? 1.23197 67.20476 16.70591 1.000 38.20116 9 SER B CA 1
ATOM 1186 C C . SER B 1 9 ? 2.19112 66.03109 16.55016 1.000 44.54751 9 SER B C 1
ATOM 1187 O O . SER B 1 9 ? 3.40717 66.22416 16.66323 1.000 38.08158 9 SER B O 1
ATOM 1190 N N . ASN B 1 10 ? 1.67902 64.82732 16.30798 1.000 39.63065 10 ASN B N 1
ATOM 1191 C CA . ASN B 1 10 ? 2.51321 63.64311 16.12120 1.000 36.32653 10 ASN B CA 1
ATOM 1192 C C . ASN B 1 10 ? 2.92359 63.56965 14.65043 1.000 42.79485 10 ASN B C 1
ATOM 1193 O O . ASN B 1 10 ? 2.09256 63.30994 13.77321 1.000 33.94806 10 ASN B O 1
ATOM 1198 N N . THR B 1 11 ? 4.20208 63.82503 14.37022 1.000 29.99454 11 THR B N 1
ATOM 1199 C CA . THR B 1 11 ? 4.71485 63.71338 13.01264 1.000 26.44557 11 THR B CA 1
ATOM 1200 C C . THR B 1 11 ? 5.53902 62.44207 12.80014 1.000 24.60559 11 THR B C 1
ATOM 1201 O O . THR B 1 11 ? 6.27213 62.35513 11.80601 1.000 28.15256 11 THR B O 1
ATOM 1205 N N . ASN B 1 12 ? 5.41703 61.46218 13.69561 1.000 26.08365 12 ASN B N 1
ATOM 1206 C CA . ASN B 1 12 ? 6.12828 60.19416 13.52597 1.000 29.53133 12 ASN B CA 1
ATOM 1207 C C . ASN B 1 12 ? 5.86183 59.52080 12.18258 1.000 31.73833 12 ASN B C 1
ATOM 1208 O O . ASN B 1 12 ? 6.81754 58.97617 11.60126 1.000 27.43205 12 ASN B O 1
ATOM 1213 N N . PRO B 1 13 ? 4.62766 59.48604 11.64762 1.000 31.45614 13 PRO B N 1
ATOM 1214 C CA . PRO B 1 13 ? 4.44453 58.88058 10.31439 1.000 30.51630 13 PRO B CA 1
ATOM 1215 C C . PRO B 1 13 ? 5.35988 59.46242 9.25321 1.000 28.51282 13 PRO B C 1
ATOM 1216 O O . PRO B 1 13 ? 5.93313 58.70948 8.45079 1.000 27.68866 13 PRO B O 1
ATOM 1220 N N . ALA B 1 14 ? 5.53190 60.78707 9.23183 1.000 24.25768 14 ALA B N 1
ATOM 1221 C CA . ALA B 1 14 ? 6.40545 61.39719 8.23956 1.000 28.50363 14 ALA B CA 1
ATOM 1222 C C . ALA B 1 14 ? 7.86686 61.08154 8.52484 1.000 23.12419 14 ALA B C 1
ATOM 1223 O O . ALA B 1 14 ? 8.65349 60.86214 7.59587 1.000 25.64002 14 ALA B O 1
ATOM 1225 N N . ILE B 1 15 ? 8.25260 61.09195 9.79964 1.000 25.31488 15 ILE B N 1
ATOM 1226 C CA . ILE B 1 15 ? 9.62895 60.76022 10.16335 1.000 26.47893 15 ILE B CA 1
ATOM 1227 C C . ILE B 1 15 ? 9.94132 59.31755 9.78049 1.000 23.67467 15 ILE B C 1
ATOM 1228 O O . ILE B 1 15 ? 10.94575 59.03934 9.11521 1.000 25.97341 15 ILE B O 1
ATOM 1233 N N . TYR B 1 16 ? 9.07987 58.38307 10.19839 1.000 25.88983 16 TYR B N 1
ATOM 1234 C CA . TYR B 1 16 ? 9.28934 56.97056 9.88847 1.000 23.87566 16 TYR B CA 1
ATOM 1235 C C . TYR B 1 16 ? 9.34666 56.73927 8.38648 1.000 26.94151 16 TYR B C 1
ATOM 1236 O O . TYR B 1 16 ? 10.14244 55.92214 7.90079 1.000 24.02273 16 TYR B O 1
ATOM 1245 N N . GLN B 1 17 ? 8.51487 57.45209 7.62763 1.000 24.15907 17 GLN B N 1
ATOM 1246 C CA . GLN B 1 17 ? 8.54016 57.28365 6.18201 1.000 24.46973 17 GLN B CA 1
ATOM 1247 C C . GLN B 1 17 ? 9.88341 57.70464 5.60568 1.000 25.22320 17 GLN B C 1
ATOM 1248 O O . GLN B 1 17 ? 10.43907 57.01889 4.73608 1.000 26.29750 17 GLN B O 1
ATOM 1254 N N . ALA B 1 18 ? 10.43895 58.81922 6.09086 1.000 24.25014 18 ALA B N 1
ATOM 1255 C CA . ALA B 1 18 ? 11.74049 59.25640 5.60029 1.000 22.71034 18 ALA B CA 1
ATOM 1256 C C . ALA B 1 18 ? 12.83971 58.26857 5.98999 1.000 20.72784 18 ALA B C 1
ATOM 1257 O O . ALA B 1 18 ? 13.73983 57.99428 5.19095 1.000 21.60011 18 ALA B O 1
ATOM 1259 N N . ILE B 1 19 ? 12.78506 57.74404 7.21366 1.000 22.35526 19 ILE B N 1
ATOM 1260 C CA . ILE B 1 19 ? 13.75664 56.74731 7.65532 1.000 21.60886 19 ILE B CA 1
ATOM 1261 C C . ILE B 1 19 ? 13.59742 55.46111 6.85248 1.000 26.61570 19 ILE B C 1
ATOM 1262 O O . ILE B 1 19 ? 14.58510 54.81054 6.48650 1.000 23.48569 19 ILE B O 1
ATOM 1267 N N . SER B 1 20 ? 12.35090 55.07629 6.57038 1.000 22.26384 20 SER B N 1
ATOM 1268 C CA . SER B 1 20 ? 12.10050 53.86083 5.79592 1.000 22.95891 20 SER B CA 1
ATOM 1269 C C . SER B 1 20 ? 12.62959 53.98192 4.37288 1.000 23.94714 20 SER B C 1
ATOM 1270 O O . SER B 1 20 ? 13.23321 53.03482 3.85183 1.000 24.60529 20 SER B O 1
ATOM 1273 N N . VAL B 1 21 ? 12.42070 55.13621 3.72761 1.000 23.13097 21 VAL B N 1
ATOM 1274 C CA . VAL B 1 21 ? 12.97423 55.37711 2.39331 1.000 22.46117 21 VAL B CA 1
ATOM 1275 C C . VAL B 1 21 ? 14.49541 55.27171 2.41383 1.000 20.47675 21 VAL B C 1
ATOM 1276 O O . VAL B 1 21 ? 15.11038 54.68522 1.51584 1.000 23.29884 21 VAL B O 1
ATOM 1280 N N . LEU B 1 22 ? 15.12431 55.86833 3.42812 1.000 21.23292 22 LEU B N 1
ATOM 1281 C CA . LEU B 1 22 ? 16.57100 55.79048 3.57556 1.000 22.01131 22 LEU B CA 1
ATOM 1282 C C . LEU B 1 22 ? 17.02302 54.34715 3.76481 1.000 16.48983 22 LEU B C 1
ATOM 1283 O O . LEU B 1 22 ? 17.97957 53.89103 3.12576 1.000 21.19735 22 LEU B O 1
ATOM 1288 N N . SER B 1 23 ? 16.35662 53.62160 4.65819 1.000 20.11492 23 SER B N 1
ATOM 1289 C CA . SER B 1 23 ? 16.69565 52.21677 4.87622 1.000 20.44274 23 SER B CA 1
ATOM 1290 C C . SER B 1 23 ? 16.57030 51.40899 3.58753 1.000 21.06764 23 SER B C 1
ATOM 1291 O O . SER B 1 23 ? 17.44135 50.59392 3.27402 1.000 20.85054 23 SER B O 1
ATOM 1294 N N . GLN B 1 24 ? 15.50176 51.62948 2.81731 1.000 21.15659 24 GLN B N 1
ATOM 1295 C CA . GLN B 1 24 ? 15.36155 50.91798 1.54750 1.000 22.10956 24 GLN B CA 1
ATOM 1296 C C . GLN B 1 24 ? 16.54047 51.19778 0.61919 1.000 24.66174 24 GLN B C 1
ATOM 1297 O O . GLN B 1 24 ? 17.04003 50.28989 -0.05682 1.000 23.34644 24 GLN B O 1
ATOM 1303 N N . GLN B 1 25 ? 17.01278 52.44484 0.57385 1.000 20.77672 25 GLN B N 1
ATOM 1304 C CA . GLN B 1 25 ? 18.14030 52.74696 -0.30322 1.000 19.12193 25 GLN B CA 1
ATOM 1305 C C . GLN B 1 25 ? 19.42543 52.10411 0.21217 1.000 22.24024 25 GLN B C 1
ATOM 1306 O O . GLN B 1 25 ? 20.23960 51.61829 -0.57150 1.000 21.93338 25 GLN B O 1
ATOM 1312 N N . ILE B 1 26 ? 19.62359 52.09494 1.52970 1.000 19.85403 26 ILE B N 1
ATOM 1313 C CA . ILE B 1 26 ? 20.80003 51.44608 2.10519 1.000 19.90704 26 ILE B CA 1
ATOM 1314 C C . ILE B 1 26 ? 20.80473 49.96010 1.76972 1.000 18.16698 26 ILE B C 1
ATOM 1315 O O . ILE B 1 26 ? 21.85733 49.37537 1.48440 1.000 22.01392 26 ILE B O 1
ATOM 1320 N N . HIS B 1 27 ? 19.62071 49.33800 1.75563 1.000 19.97589 27 HIS B N 1
ATOM 1321 C CA . HIS B 1 27 ? 19.48852 47.92640 1.41158 1.000 20.93147 27 HIS B CA 1
ATOM 1322 C C . HIS B 1 27 ? 19.72612 47.65635 -0.06646 1.000 23.36108 27 HIS B C 1
ATOM 1323 O O . HIS B 1 27 ? 19.73620 46.48196 -0.46330 1.000 21.85872 27 HIS B O 1
ATOM 1330 N N . VAL B 1 28 ? 19.90561 48.69755 -0.87713 1.000 20.71732 28 VAL B N 1
ATOM 1331 C CA . VAL B 1 28 ? 20.35706 48.56215 -2.26244 1.000 20.89167 28 VAL B CA 1
ATOM 1332 C C . VAL B 1 28 ? 21.85818 48.78484 -2.37448 1.000 23.25507 28 VAL B C 1
ATOM 1333 O O . VAL B 1 28 ? 22.58077 47.93911 -2.90536 1.000 20.60825 28 VAL B O 1
ATOM 1337 N N . ASN B 1 29 ? 22.35081 49.92043 -1.85594 1.000 21.09417 29 ASN B N 1
ATOM 1338 C CA . ASN B 1 29 ? 23.75231 50.27446 -2.06731 1.000 21.49523 29 ASN B CA 1
ATOM 1339 C C . ASN B 1 29 ? 24.69362 49.39043 -1.25896 1.000 20.36063 29 ASN B C 1
ATOM 1340 O O . ASN B 1 29 ? 25.77513 49.04053 -1.74002 1.000 23.35053 29 ASN B O 1
ATOM 1345 N N . ILE B 1 30 ? 24.32906 49.02836 -0.03156 1.000 17.89226 30 ILE B N 1
ATOM 1346 C CA . ILE B 1 30 ? 25.27841 48.26096 0.77447 1.000 18.16621 30 ILE B CA 1
ATOM 1347 C C . ILE B 1 30 ? 25.49937 46.86554 0.18773 1.000 19.01241 30 ILE B C 1
ATOM 1348 O O . ILE B 1 30 ? 26.66776 46.45349 0.04674 1.000 20.05514 30 ILE B O 1
ATOM 1353 N N . PRO B 1 31 ? 24.45155 46.10030 -0.17482 1.000 21.86117 31 PRO B N 1
ATOM 1354 C CA . PRO B 1 31 ? 24.71525 44.79877 -0.82008 1.000 18.47965 31 PRO B CA 1
ATOM 1355 C C . PRO B 1 31 ? 25.50842 44.91662 -2.10831 1.000 18.82836 31 PRO B C 1
ATOM 1356 O O . PRO B 1 31 ? 26.35794 44.06313 -2.37795 1.000 20.77449 31 PRO B O 1
ATOM 1360 N N . GLU B 1 32 ? 25.28830 45.97470 -2.89461 1.000 18.60494 32 GLU B N 1
ATOM 1361 C CA . GLU B 1 32 ? 26.09814 46.15993 -4.09147 1.000 22.12780 32 GLU B CA 1
ATOM 1362 C C . GLU B 1 32 ? 27.56553 46.36791 -3.73961 1.000 21.07539 32 GLU B C 1
ATOM 1363 O O . GLU B 1 32 ? 28.44775 45.78589 -4.38475 1.000 23.98596 32 GLU B O 1
ATOM 1369 N N . LEU B 1 33 ? 27.85249 47.18667 -2.71173 1.000 18.23549 33 LEU B N 1
ATOM 1370 C CA . LEU B 1 33 ? 29.23884 47.36917 -2.28472 1.000 17.17076 33 LEU B CA 1
ATOM 1371 C C . LEU B 1 33 ? 29.82853 46.05549 -1.79103 1.000 20.88328 33 LEU B C 1
ATOM 1372 O O . LEU B 1 33 ? 30.99992 45.74764 -2.05414 1.000 22.85018 33 LEU B O 1
ATOM 1377 N N . ASN B 1 34 ? 29.02419 45.26144 -1.08044 1.000 20.77277 34 ASN B N 1
ATOM 1378 C CA . ASN B 1 34 ? 29.50971 43.97747 -0.58977 1.000 22.82797 34 ASN B CA 1
ATOM 1379 C C . ASN B 1 34 ? 29.90854 43.07166 -1.74506 1.000 21.33172 34 ASN B C 1
ATOM 1380 O O . ASN B 1 34 ? 30.96022 42.42796 -1.69383 1.000 22.78555 34 ASN B O 1
ATOM 1385 N N . THR B 1 35 ? 29.07777 43.00479 -2.79201 1.000 22.81532 35 THR B N 1
ATOM 1386 C CA . THR B 1 35 ? 29.40410 42.12042 -3.91379 1.000 21.38026 35 THR B CA 1
ATOM 1387 C C . THR B 1 35 ? 30.56726 42.67589 -4.72416 1.000 27.37257 35 THR B C 1
ATOM 1388 O O . THR B 1 35 ? 31.41782 41.91103 -5.19269 1.000 25.29997 35 THR B O 1
ATOM 1392 N N . LEU B 1 36 ? 30.63168 44.00201 -4.88956 1.000 23.47890 36 LEU B N 1
ATOM 1393 C CA . LEU B 1 36 ? 31.78247 44.61031 -5.55779 1.000 27.68214 36 LEU B CA 1
ATOM 1394 C C . LEU B 1 36 ? 33.07471 44.24475 -4.84813 1.000 30.26806 36 LEU B C 1
ATOM 1395 O O . LEU B 1 36 ? 34.05948 43.84516 -5.48140 1.000 30.60748 36 LEU B O 1
ATOM 1400 N N . GLN B 1 37 ? 33.09900 44.40232 -3.52595 1.000 24.59671 37 GLN B N 1
ATOM 1401 C CA . GLN B 1 37 ? 34.30251 44.05329 -2.78323 1.000 27.11431 37 GLN B CA 1
ATOM 1402 C C . GLN B 1 37 ? 34.62957 42.56988 -2.90965 1.000 36.07116 37 GLN B C 1
ATOM 1403 O O . GLN B 1 37 ? 35.78803 42.20723 -3.13723 1.000 32.77073 37 GLN B O 1
ATOM 1409 N N . ALA B 1 38 ? 33.62527 41.69704 -2.77986 1.000 29.56131 38 ALA B N 1
ATOM 1410 C CA . ALA B 1 38 ? 33.89933 40.26300 -2.80581 1.000 33.19672 38 ALA B CA 1
ATOM 1411 C C . ALA B 1 38 ? 34.33117 39.79552 -4.18731 1.000 33.33691 38 ALA B C 1
ATOM 1412 O O . ALA B 1 38 ? 35.10170 38.83855 -4.30405 1.000 36.96661 38 ALA B O 1
ATOM 1414 N N . SER B 1 39 ? 33.85517 40.44735 -5.23654 1.000 30.85044 39 SER B N 1
ATOM 1415 C CA . SER B 1 39 ? 34.15726 40.02234 -6.59377 1.000 34.37743 39 SER B CA 1
ATOM 1416 C C . SER B 1 39 ? 35.43421 40.64450 -7.14094 1.000 38.72948 39 SER B C 1
ATOM 1417 O O . SER B 1 39 ? 35.82810 40.31899 -8.26257 1.000 36.99015 39 SER B O 1
ATOM 1420 N N . GLY B 1 40 ? 36.08981 41.52162 -6.38577 1.000 35.71900 40 GLY B N 1
ATOM 1421 C CA . GLY B 1 40 ? 37.21570 42.25653 -6.91925 1.000 35.70880 40 GLY B CA 1
ATOM 1422 C C . GLY B 1 40 ? 36.85002 43.37305 -7.87050 1.000 36.37516 40 GLY B C 1
ATOM 1423 O O . GLY B 1 40 ? 37.74348 43.93078 -8.51592 1.000 43.68049 40 GLY B O 1
ATOM 1424 N N . GLY B 1 41 ? 35.56679 43.71655 -7.98173 1.000 38.87959 41 GLY B N 1
ATOM 1425 C CA . GLY B 1 41 ? 35.09673 44.80645 -8.80730 1.000 34.67541 41 GLY B CA 1
ATOM 1426 C C . GLY B 1 41 ? 35.10998 46.17425 -8.16083 1.000 34.24638 41 GLY B C 1
ATOM 1427 O O . GLY B 1 41 ? 34.72549 47.15665 -8.80127 1.000 38.54770 41 GLY B O 1
ATOM 1428 N N . ALA B 1 42 ? 35.54321 46.27543 -6.90855 1.000 33.46579 42 ALA B N 1
ATOM 1429 C CA . ALA B 1 42 ? 35.52361 47.53944 -6.18310 1.000 33.18101 42 ALA B CA 1
ATOM 1430 C C . ALA B 1 42 ? 36.65221 48.44155 -6.66846 1.000 33.44175 42 ALA B C 1
ATOM 1431 O O . ALA B 1 42 ? 37.83237 48.11598 -6.50455 1.000 41.55826 42 ALA B O 1
ATOM 1433 N N . THR B 1 43 ? 36.28858 49.56436 -7.27722 1.000 33.39127 43 THR B N 1
ATOM 1434 C CA . THR B 1 43 ? 37.23306 50.58196 -7.71542 1.000 36.33070 43 THR B CA 1
ATOM 1435 C C . THR B 1 43 ? 36.74343 51.93548 -7.22632 1.000 40.07176 43 THR B C 1
ATOM 1436 O O . THR B 1 43 ? 35.63677 52.06006 -6.70084 1.000 34.50364 43 THR B O 1
ATOM 1440 N N . ASP B 1 44 ? 37.58093 52.96047 -7.40836 1.000 40.79864 44 ASP B N 1
ATOM 1441 C CA . ASP B 1 44 ? 37.16585 54.31976 -7.07465 1.000 35.75169 44 ASP B CA 1
ATOM 1442 C C . ASP B 1 44 ? 35.86006 54.67452 -7.77429 1.000 35.64565 44 ASP B C 1
ATOM 1443 O O . ASP B 1 44 ? 34.97485 55.30126 -7.17872 1.000 39.75983 44 ASP B O 1
ATOM 1448 N N . LEU B 1 45 ? 35.71547 54.25979 -9.03685 1.000 31.06440 45 LEU B N 1
ATOM 1449 C CA . LEU B 1 45 ? 34.48926 54.52102 -9.78464 1.000 34.49916 45 LEU B CA 1
ATOM 1450 C C . LEU B 1 45 ? 33.29405 53.78338 -9.18499 1.000 39.75535 45 LEU B C 1
ATOM 1451 O O . LEU B 1 45 ? 32.29334 54.40496 -8.81346 1.000 33.96636 45 LEU B O 1
ATOM 1456 N N . THR B 1 46 ? 33.37293 52.45065 -9.10093 1.000 32.09004 46 THR B N 1
ATOM 1457 C CA . THR B 1 46 ? 32.19715 51.66329 -8.72619 1.000 29.78048 46 THR B CA 1
ATOM 1458 C C . THR B 1 46 ? 31.82051 51.88098 -7.26320 1.000 28.19278 46 THR B C 1
ATOM 1459 O O . THR B 1 46 ? 30.63140 51.93664 -6.92557 1.000 30.08964 46 THR B O 1
ATOM 1463 N N . VAL B 1 47 ? 32.81124 51.99341 -6.37877 1.000 28.46087 47 VAL B N 1
ATOM 1464 C CA . VAL B 1 47 ? 32.50591 52.29280 -4.98207 1.000 26.83001 47 VAL B CA 1
ATOM 1465 C C . VAL B 1 47 ? 31.98637 53.71509 -4.85349 1.000 31.87894 47 VAL B C 1
ATOM 1466 O O . VAL B 1 47 ? 30.99841 53.97059 -4.15395 1.000 27.22635 47 VAL B O 1
ATOM 1470 N N . GLY B 1 48 ? 32.63208 54.66125 -5.54322 1.000 33.59912 48 GLY B N 1
ATOM 1471 C CA . GLY B 1 48 ? 32.20121 56.04646 -5.46071 1.000 30.96944 48 GLY B CA 1
ATOM 1472 C C . GLY B 1 48 ? 30.76738 56.23937 -5.90619 1.000 31.07682 48 GLY B C 1
ATOM 1473 O O . GLY B 1 48 ? 30.03454 57.04154 -5.32687 1.000 31.13154 48 GLY B O 1
ATOM 1474 N N . ASN B 1 49 ? 30.34368 55.49632 -6.93387 1.000 27.85631 49 ASN B N 1
ATOM 1475 C CA . ASN B 1 49 ? 28.97018 55.61380 -7.41403 1.000 29.77784 49 ASN B CA 1
ATOM 1476 C C . ASN B 1 49 ? 27.96686 55.13694 -6.36893 1.000 34.01777 49 ASN B C 1
ATOM 1477 O O . ASN B 1 49 ? 26.90498 55.74950 -6.19736 1.000 31.28222 49 ASN B O 1
ATOM 1482 N N . GLU B 1 50 ? 28.27204 54.04172 -5.66694 1.000 28.88900 50 GLU B N 1
ATOM 1483 C CA . GLU B 1 50 ? 27.36255 53.58789 -4.61574 1.000 28.10587 50 GLU B CA 1
ATOM 1484 C C . GLU B 1 50 ? 27.37489 54.53862 -3.42795 1.000 24.49561 50 GLU B C 1
ATOM 1485 O O . GLU B 1 50 ? 26.32720 54.80171 -2.82400 1.000 26.40952 50 GLU B O 1
ATOM 1491 N N . LEU B 1 51 ? 28.55578 55.03021 -3.04699 1.000 24.28899 51 LEU B N 1
ATOM 1492 C CA . LEU B 1 51 ? 28.62279 55.92117 -1.88981 1.000 25.92361 51 LEU B CA 1
ATOM 1493 C C . LEU B 1 51 ? 27.98317 57.27002 -2.18935 1.000 26.41209 51 LEU B C 1
ATOM 1494 O O . LEU B 1 51 ? 27.41218 57.89451 -1.28727 1.000 28.94692 51 LEU B O 1
ATOM 1499 N N . ASP B 1 52 ? 28.07224 57.73528 -3.43843 1.000 29.95717 52 ASP B N 1
ATOM 1500 C CA . ASP B 1 52 ? 27.37192 58.95669 -3.82322 1.000 33.15621 52 ASP B CA 1
ATOM 1501 C C . ASP B 1 52 ? 25.86852 58.79982 -3.66554 1.000 30.86847 52 ASP B C 1
ATOM 1502 O O . ASP B 1 52 ? 25.18907 59.71214 -3.17800 1.000 29.76091 52 ASP B O 1
ATOM 1507 N N . GLU B 1 53 ? 25.32670 57.65514 -4.09018 1.000 25.45866 53 GLU B N 1
ATOM 1508 C CA . GLU B 1 53 ? 23.90298 57.41225 -3.89650 1.000 27.73255 53 GLU B CA 1
ATOM 1509 C C . GLU B 1 53 ? 23.55287 57.36024 -2.41416 1.000 29.06445 53 GLU B C 1
ATOM 1510 O O . GLU B 1 53 ? 22.53507 57.92003 -1.99015 1.000 25.56644 53 GLU B O 1
ATOM 1516 N N . LEU B 1 54 ? 24.38501 56.68852 -1.60994 1.000 25.28685 54 LEU B N 1
ATOM 1517 C CA . LEU B 1 54 ? 24.15359 56.64544 -0.16817 1.000 24.00949 54 LEU B CA 1
ATOM 1518 C C . LEU B 1 54 ? 24.18525 58.04138 0.43764 1.000 27.17752 54 LEU B C 1
ATOM 1519 O O . LEU B 1 54 ? 23.33327 58.39987 1.25815 1.000 26.00257 54 LEU B O 1
ATOM 1524 N N . THR B 1 55 ? 25.19686 58.82785 0.07425 1.000 26.41166 55 THR B N 1
ATOM 1525 C CA . THR B 1 55 ? 25.31204 60.18004 0.60307 1.000 27.20540 55 THR B CA 1
ATOM 1526 C C . THR B 1 55 ? 24.09171 61.00766 0.23588 1.000 27.75214 55 THR B C 1
ATOM 1527 O O . THR B 1 55 ? 23.56709 61.75650 1.06665 1.000 28.76366 55 THR B O 1
ATOM 1531 N N . ASP B 1 56 ? 23.59924 60.84990 -0.99724 1.000 26.56785 56 ASP B N 1
ATOM 1532 C CA . ASP B 1 56 ? 22.39969 61.56819 -1.42047 1.000 27.26355 56 ASP B CA 1
ATOM 1533 C C . ASP B 1 56 ? 21.17456 61.13843 -0.62489 1.000 25.11659 56 ASP B C 1
ATOM 1534 O O . ASP B 1 56 ? 20.32907 61.97278 -0.28085 1.000 26.72190 56 ASP B O 1
ATOM 1539 N N . ALA B 1 57 ? 21.06163 59.84334 -0.31291 1.000 27.23797 57 ALA B N 1
ATOM 1540 C CA . ALA B 1 57 ? 19.91680 59.36942 0.46177 1.000 22.04336 57 ALA B CA 1
ATOM 1541 C C . ALA B 1 57 ? 19.93993 59.91086 1.88400 1.000 21.76455 57 ALA B C 1
ATOM 1542 O O . ALA B 1 57 ? 18.89952 60.32116 2.41496 1.000 24.77894 57 ALA B O 1
ATOM 1544 N N . PHE B 1 58 ? 21.10598 59.88039 2.54065 1.000 23.91196 58 PHE B N 1
ATOM 1545 C CA . PHE B 1 58 ? 21.19458 60.47748 3.87030 1.000 22.25632 58 PHE B CA 1
ATOM 1546 C C . PHE B 1 58 ? 20.86958 61.96769 3.81650 1.000 22.26272 58 PHE B C 1
ATOM 1547 O O . PHE B 1 58 ? 20.18916 62.49259 4.70149 1.000 24.51711 58 PHE B O 1
ATOM 1555 N N . THR B 1 59 ? 21.35048 62.66104 2.78306 1.000 26.22349 59 THR B N 1
ATOM 1556 C CA . THR B 1 59 ? 21.07999 64.09010 2.67413 1.000 26.91568 59 THR B CA 1
ATOM 1557 C C . THR B 1 59 ? 19.58981 64.35038 2.51864 1.000 29.90031 59 THR B C 1
ATOM 1558 O O . THR B 1 59 ? 19.03439 65.24977 3.16152 1.000 26.95353 59 THR B O 1
ATOM 1562 N N . LEU B 1 60 ? 18.92139 63.55995 1.67313 1.000 25.14049 60 LEU B N 1
ATOM 1563 C CA . LEU B 1 60 ? 17.48519 63.73280 1.48593 1.000 27.63126 60 LEU B CA 1
ATOM 1564 C C . LEU B 1 60 ? 16.71726 63.39470 2.75684 1.000 28.14933 60 LEU B C 1
ATOM 1565 O O . LEU B 1 60 ? 15.76967 64.09953 3.12155 1.000 29.74098 60 LEU B O 1
ATOM 1570 N N . ALA B 1 61 ? 17.10631 62.32317 3.45441 1.000 28.69221 61 ALA B N 1
ATOM 1571 C CA . ALA B 1 61 ? 16.42187 61.97182 4.69262 1.000 26.88740 61 ALA B CA 1
ATOM 1572 C C . ALA B 1 61 ? 16.58356 63.07254 5.72953 1.000 27.12164 61 ALA B C 1
ATOM 1573 O O . ALA B 1 61 ? 15.62736 63.43292 6.42467 1.000 26.97885 61 ALA B O 1
ATOM 1575 N N . ALA B 1 62 ? 17.79232 63.62021 5.83929 1.000 24.92050 62 ALA B N 1
ATOM 1576 C CA . ALA B 1 62 ? 18.04042 64.68303 6.80328 1.000 27.49120 62 ALA B CA 1
ATOM 1577 C C . ALA B 1 62 ? 17.19847 65.91544 6.48664 1.000 21.99309 62 ALA B C 1
ATOM 1578 O O . ALA B 1 62 ? 16.57145 66.49552 7.38226 1.00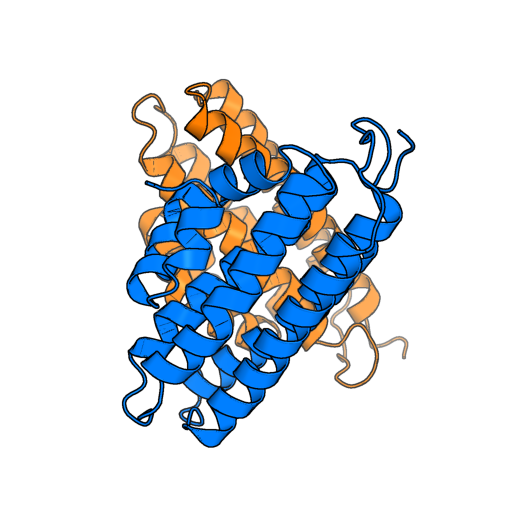0 29.06503 62 ALA B O 1
ATOM 1580 N N . ALA B 1 63 ? 17.16654 66.31919 5.21550 1.000 29.77857 63 ALA B N 1
ATOM 1581 C CA . ALA B 1 63 ? 16.40903 67.50734 4.82862 1.000 27.91425 63 ALA B CA 1
ATOM 1582 C C . ALA B 1 63 ? 14.91213 67.30552 5.03851 1.000 32.38924 63 ALA B C 1
ATOM 1583 O O . ALA B 1 63 ? 14.22134 68.19687 5.55454 1.000 33.88924 63 ALA B O 1
ATOM 1585 N N . THR B 1 64 ? 14.39353 66.13550 4.66243 1.000 27.52467 64 THR B N 1
ATOM 1586 C CA . THR B 1 64 ? 12.98796 65.83933 4.91271 1.000 28.79074 64 THR B CA 1
ATOM 1587 C C . THR B 1 64 ? 12.66832 65.95119 6.39118 1.000 29.40720 64 THR B C 1
ATOM 1588 O O . THR B 1 64 ? 11.68007 66.58197 6.78707 1.000 33.89633 64 THR B O 1
ATOM 1592 N N . ILE B 1 65 ? 13.51013 65.35532 7.23395 1.000 26.69990 65 ILE B N 1
ATOM 1593 C CA . ILE B 1 65 ? 13.21933 65.33464 8.65619 1.000 20.72363 65 ILE B CA 1
ATOM 1594 C C . ILE B 1 65 ? 13.45100 66.71199 9.27222 1.000 27.93044 65 ILE B C 1
ATOM 1595 O O . ILE B 1 65 ? 12.72394 67.12458 10.18372 1.000 29.76267 65 ILE B O 1
ATOM 1600 N N . ALA B 1 66 ? 14.46474 67.44016 8.78930 1.000 29.91401 66 ALA B N 1
ATOM 1601 C CA . ALA B 1 66 ? 14.69148 68.80823 9.25958 1.000 39.17114 66 ALA B CA 1
ATOM 1602 C C . ALA B 1 66 ? 13.50776 69.71108 8.93390 1.000 34.03337 66 ALA B C 1
ATOM 1603 O O . ALA B 1 66 ? 13.12993 70.56872 9.73917 1.000 40.20544 66 ALA B O 1
ATOM 1605 N N . ASN B 1 67 ? 12.92675 69.54879 7.75150 1.000 35.88816 67 ASN B N 1
ATOM 1606 C CA . ASN B 1 67 ? 11.78531 70.34529 7.32833 1.000 35.00850 67 ASN B CA 1
ATOM 1607 C C . ASN B 1 67 ? 10.45584 69.76744 7.79405 1.000 41.44789 67 ASN B C 1
ATOM 1608 O O . ASN B 1 67 ? 9.40202 70.27046 7.39228 1.000 41.29332 67 ASN B O 1
ATOM 1613 N N . THR B 1 68 ? 10.48539 68.73110 8.62853 1.000 37.07435 68 THR B N 1
ATOM 1614 C CA . THR B 1 68 ? 9.29250 68.20312 9.27358 1.000 37.49851 68 THR B CA 1
ATOM 1615 C C . THR B 1 68 ? 9.13791 68.89303 10.61669 1.000 36.48464 68 THR B C 1
ATOM 1616 O O . THR B 1 68 ? 10.11960 69.05274 11.34770 1.000 37.93077 68 THR B O 1
ATOM 1620 N N . ALA B 1 69 ? 7.91724 69.32090 10.93258 1.000 34.71125 69 ALA B N 1
ATOM 1621 C CA . ALA B 1 69 ? 7.68396 69.93717 12.23172 1.000 32.92142 69 ALA B CA 1
ATOM 1622 C C . ALA B 1 69 ? 8.03512 68.96243 13.34629 1.000 35.90129 69 ALA B C 1
ATOM 1623 O O . ALA B 1 69 ? 7.88418 67.74717 13.20145 1.000 40.25937 69 ALA B O 1
ATOM 1625 N N . VAL B 1 70 ? 8.52817 69.50958 14.46503 1.000 32.72094 70 VAL B N 1
ATOM 1626 C CA . VAL B 1 70 ? 8.89088 68.67698 15.60980 1.000 27.83445 70 VAL B CA 1
ATOM 1627 C C . VAL B 1 70 ? 7.69518 67.82894 16.01181 1.000 39.12160 70 VAL B C 1
ATOM 1628 O O . VAL B 1 70 ? 6.53850 68.24522 15.87804 1.000 36.31902 70 VAL B O 1
ATOM 1632 N N . SER B 1 71 ? 7.97830 66.61065 16.47385 1.000 31.22549 71 SER B N 1
ATOM 1633 C CA . SER B 1 71 ? 6.95780 65.61791 16.76554 1.000 36.30525 71 SER B CA 1
ATOM 1634 C C . SER B 1 71 ? 6.67478 65.56947 18.25123 1.000 37.10031 71 SER B C 1
ATOM 1635 O O . SER B 1 71 ? 7.59893 65.57924 19.06830 1.000 38.99779 71 SER B O 1
ATOM 1638 N N . SER B 1 72 ? 5.38850 65.49055 18.59781 1.000 36.67090 72 SER B N 1
ATOM 1639 C CA . SER B 1 72 ? 5.03634 65.17744 19.97632 1.000 32.53456 72 SER B CA 1
ATOM 1640 C C . SER B 1 72 ? 5.34850 63.72901 20.32878 1.000 38.79663 72 SER B C 1
ATOM 1641 O O . SER B 1 72 ? 5.30461 63.36378 21.50901 1.000 33.98051 72 SER B O 1
ATOM 1644 N N . GLY B 1 73 ? 5.67210 62.89780 19.34446 1.000 38.11136 73 GLY B N 1
ATOM 1645 C CA . GLY B 1 73 ? 6.05365 61.52848 19.61020 1.000 32.74150 73 GLY B CA 1
ATOM 1646 C C . GLY B 1 73 ? 4.85849 60.61510 19.79006 1.000 43.02210 73 GLY B C 1
ATOM 1647 O O . GLY B 1 73 ? 3.69884 61.03499 19.83090 1.000 38.17800 73 GLY B O 1
ATOM 1648 N N . ASP B 1 74 ? 5.16604 59.32322 19.88984 1.000 32.21977 74 ASP B N 1
ATOM 1649 C CA . ASP B 1 74 ? 4.16684 58.28194 20.07996 1.000 31.81328 74 ASP B CA 1
ATOM 1650 C C . ASP B 1 74 ? 4.88169 57.02878 20.56249 1.000 42.40757 74 ASP B C 1
ATOM 1651 O O . ASP B 1 74 ? 5.86956 56.60714 19.95198 1.000 39.73719 74 ASP B O 1
ATOM 1656 N N . THR B 1 75 ? 4.39088 56.43875 21.65312 1.000 38.37510 75 THR B N 1
ATOM 1657 C CA . THR B 1 75 ? 4.98858 55.22605 22.19697 1.000 32.10315 75 THR B CA 1
ATOM 1658 C C . THR B 1 75 ? 4.06296 54.02711 22.14718 1.000 38.52786 75 THR B C 1
ATOM 1659 O O . THR B 1 75 ? 4.46264 52.94046 22.57594 1.000 39.40208 75 THR B O 1
ATOM 1663 N N . THR B 1 76 ? 2.85339 54.17690 21.64062 1.000 42.08329 76 THR B N 1
ATOM 1664 C CA . THR B 1 76 ? 1.92555 53.05515 21.62614 1.000 45.88432 76 THR B CA 1
ATOM 1665 C C . THR B 1 76 ? 1.53485 52.60921 20.22621 1.000 42.82950 76 THR B C 1
ATOM 1666 O O . THR B 1 76 ? 1.49931 51.40648 19.96098 1.000 44.32170 76 THR B O 1
ATOM 1670 N N . ASN B 1 77 ? 1.26057 53.53933 19.31744 1.000 38.55596 77 ASN B N 1
ATOM 1671 C CA . ASN B 1 77 ? 0.76840 53.21107 17.98601 1.000 39.19014 77 ASN B CA 1
ATOM 1672 C C . ASN B 1 77 ? 1.88296 53.29040 16.95039 1.000 37.64886 77 ASN B C 1
ATOM 1673 O O . ASN B 1 77 ? 2.72507 54.19420 16.99163 1.000 33.36095 77 ASN B O 1
ATOM 1678 N N . PHE B 1 78 ? 1.86014 52.35465 16.00525 1.000 33.10412 78 PHE B N 1
ATOM 1679 C CA . PHE B 1 78 ? 2.85388 52.34023 14.94170 1.000 34.81333 78 PHE B CA 1
ATOM 1680 C C . PHE B 1 78 ? 2.71348 53.58789 14.07071 1.000 32.33333 78 PHE B C 1
ATOM 1681 O O . PHE B 1 78 ? 1.59444 54.00616 13.76647 1.000 33.76803 78 PHE B O 1
ATOM 1689 N N . PRO B 1 79 ? 3.83094 54.21643 13.65745 1.000 30.67726 79 PRO B N 1
ATOM 1690 C CA . PRO B 1 79 ? 5.22057 53.94780 14.05639 1.000 25.71239 79 PRO B CA 1
ATOM 1691 C C . PRO B 1 79 ? 5.55920 54.64282 15.37415 1.000 27.63652 79 PRO B C 1
ATOM 1692 O O . PRO B 1 79 ? 5.38902 55.85170 15.50473 1.000 29.23193 79 PRO B O 1
ATOM 1696 N N . THR B 1 80 ? 6.04588 53.89805 16.35414 1.000 27.95877 80 THR B N 1
ATOM 1697 C CA . THR B 1 80 ? 6.44607 54.48103 17.62430 1.000 31.89798 80 THR B CA 1
ATOM 1698 C C . THR B 1 80 ? 7.82353 55.12694 17.50468 1.000 32.57426 80 THR B C 1
ATOM 1699 O O . THR B 1 80 ? 8.53628 54.95921 16.51403 1.000 26.97222 80 THR B O 1
ATOM 1703 N N . ASN B 1 81 ? 8.20892 55.87158 18.54471 1.000 26.44152 81 ASN B N 1
ATOM 1704 C CA . ASN B 1 81 ? 9.56499 56.40106 18.58111 1.000 26.68822 81 ASN B CA 1
ATOM 1705 C C . ASN B 1 81 ? 10.57213 55.27204 18.42733 1.000 28.60155 81 ASN B C 1
ATOM 1706 O O . ASN B 1 81 ? 11.58037 55.41143 17.72504 1.000 26.23397 81 ASN B O 1
ATOM 1711 N N . ASP B 1 82 ? 10.29938 54.13409 19.06405 1.000 26.15629 82 ASP B N 1
ATOM 1712 C CA . ASP B 1 82 ? 11.23684 53.02018 19.02128 1.000 26.62086 82 ASP B CA 1
ATOM 1713 C C . ASP B 1 82 ? 11.24394 52.36821 17.64404 1.000 29.48782 82 ASP B C 1
ATOM 1714 O O . ASP B 1 82 ? 12.29262 51.91499 17.17642 1.000 26.63628 82 ASP B O 1
ATOM 1719 N N . ASP B 1 83 ? 10.08725 52.30575 16.98211 1.000 26.50007 83 ASP B N 1
ATOM 1720 C CA . ASP B 1 83 ? 10.06913 51.84198 15.59329 1.000 26.37229 83 ASP B CA 1
ATOM 1721 C C . ASP B 1 83 ? 11.04005 52.64922 14.74492 1.000 26.90309 83 ASP B C 1
ATOM 1722 O O . ASP B 1 83 ? 11.79733 52.09529 13.93391 1.000 25.02349 83 ASP B O 1
ATOM 1727 N N . ILE B 1 84 ? 11.02839 53.96614 14.91929 1.000 23.37456 84 ILE B N 1
ATOM 1728 C CA . ILE B 1 84 ? 11.90952 54.83258 14.15073 1.000 24.60805 84 ILE B CA 1
ATOM 1729 C C . ILE B 1 84 ? 13.36401 54.58058 14.52937 1.000 25.15966 84 ILE B C 1
ATOM 1730 O O . ILE B 1 84 ? 14.23257 54.41388 13.66402 1.000 23.89224 84 ILE B O 1
ATOM 1735 N N . SER B 1 85 ? 13.65074 54.55279 15.82959 1.000 21.39734 85 SER B N 1
ATOM 1736 C CA . SER B 1 85 ? 15.02706 54.39162 16.27445 1.000 23.00578 85 SER B CA 1
ATOM 1737 C C . SER B 1 85 ? 15.60307 53.05731 15.82784 1.000 20.35468 85 SER B C 1
ATOM 1738 O O . SER B 1 85 ? 16.74399 52.99767 15.34916 1.000 22.45379 85 SER B O 1
ATOM 1741 N N . ILE B 1 86 ? 14.82803 51.98267 15.96589 1.000 20.39340 86 ILE B N 1
ATOM 1742 C CA . ILE B 1 86 ? 15.32585 50.65242 15.62381 1.000 21.21444 86 ILE B CA 1
ATOM 1743 C C . ILE B 1 86 ? 15.53665 50.53177 14.12144 1.000 23.49090 86 ILE B C 1
ATOM 1744 O O . ILE B 1 86 ? 16.58016 50.04783 13.66420 1.000 21.99652 86 ILE B O 1
ATOM 1749 N N . THR B 1 87 ? 14.55086 50.95994 13.32864 1.000 21.07022 87 THR B N 1
ATOM 1750 C CA . THR B 1 87 ? 14.71029 50.88349 11.87731 1.000 19.01978 87 THR B CA 1
ATOM 1751 C C . THR B 1 87 ? 15.95164 51.64492 11.42781 1.000 21.38550 87 THR B C 1
ATOM 1752 O O . THR B 1 87 ? 16.71740 51.16414 10.57783 1.000 19.90526 87 THR B O 1
ATOM 1756 N N . TYR B 1 88 ? 16.19326 52.82341 12.00731 1.000 20.31815 88 TYR B N 1
ATOM 1757 C CA . TYR B 1 88 ? 17.37728 53.57162 11.60053 1.000 20.19289 88 TYR B CA 1
ATOM 1758 C C . TYR B 1 88 ? 18.65253 52.89076 12.08321 1.000 19.59874 88 TYR B C 1
ATOM 1759 O O . TYR B 1 88 ? 19.62476 52.77950 11.32687 1.000 21.88246 88 TYR B O 1
ATOM 1768 N N . ALA B 1 89 ? 18.66889 52.42580 13.33602 1.000 18.90537 89 ALA B N 1
ATOM 1769 C CA . ALA B 1 89 ? 19.88853 51.85388 13.89076 1.000 22.95535 89 ALA B CA 1
ATOM 1770 C C . ALA B 1 89 ? 20.33480 50.63230 13.10247 1.000 22.87887 89 ALA B C 1
ATOM 1771 O O . ALA B 1 89 ? 21.53431 50.42262 12.89233 1.000 23.75689 89 ALA B O 1
ATOM 1773 N N . VAL B 1 90 ? 19.38327 49.80096 12.67971 1.000 20.20896 90 VAL B N 1
ATOM 1774 C CA . VAL B 1 90 ? 19.73274 48.63489 11.87089 1.000 21.90922 90 VAL B CA 1
ATOM 1775 C C . VAL B 1 90 ? 20.38580 49.07082 10.56415 1.000 23.89853 90 VAL B C 1
ATOM 1776 O O . VAL B 1 90 ? 21.39979 48.50425 10.13911 1.000 23.24465 90 VAL B O 1
ATOM 1780 N N . ALA B 1 91 ? 19.81904 50.08498 9.90982 1.000 20.70801 91 ALA B N 1
ATOM 1781 C CA . ALA B 1 91 ? 20.39452 50.56932 8.65884 1.000 22.20146 91 ALA B CA 1
ATOM 1782 C C . ALA B 1 91 ? 21.77050 51.18657 8.88336 1.000 25.30395 91 ALA B C 1
ATOM 1783 O O . ALA B 1 91 ? 22.67647 51.01490 8.05729 1.000 22.25384 91 ALA B O 1
ATOM 1785 N N . LEU B 1 92 ? 21.94764 51.91311 9.99317 1.000 19.96253 92 LEU B N 1
ATOM 1786 C CA . LEU B 1 92 ? 23.24186 52.53668 10.26597 1.000 20.69741 92 LEU B CA 1
ATOM 1787 C C . LEU B 1 92 ? 24.31808 51.48640 10.54136 1.000 21.08244 92 LEU B C 1
ATOM 1788 O O . LEU B 1 92 ? 25.45729 51.63129 10.07972 1.000 22.53740 92 LEU B O 1
ATOM 1793 N N . GLN B 1 93 ? 23.97710 50.42227 11.27932 1.000 22.80435 93 GLN B N 1
ATOM 1794 C CA . GLN B 1 93 ? 24.93400 49.33381 11.49283 1.000 23.81302 93 GLN B CA 1
ATOM 1795 C C . GLN B 1 93 ? 25.40292 48.75609 10.16805 1.000 26.92501 93 GLN B C 1
ATOM 1796 O O . GLN B 1 93 ? 26.59317 48.46316 9.99355 1.000 21.63778 93 GLN B O 1
ATOM 1802 N N . LEU B 1 94 ? 24.47012 48.58753 9.22632 1.000 25.23360 94 LEU B N 1
ATOM 1803 C CA . LEU B 1 94 ? 24.79666 48.11283 7.88775 1.000 23.37361 94 LEU B CA 1
ATOM 1804 C C . LEU B 1 94 ? 25.79155 49.04208 7.20052 1.000 26.36632 94 LEU B C 1
ATOM 1805 O O . LEU B 1 94 ? 26.78583 48.59226 6.61570 1.000 24.44754 94 LEU B O 1
ATOM 1810 N N . VAL B 1 95 ? 25.54013 50.34881 7.26026 1.000 22.59472 95 VAL B N 1
ATOM 1811 C CA . VAL B 1 95 ? 26.43948 51.31051 6.63286 1.000 24.28356 95 VAL B CA 1
ATOM 1812 C C . VAL B 1 95 ? 27.79801 51.30001 7.31865 1.000 22.41181 95 VAL B C 1
ATOM 1813 O O . VAL B 1 95 ? 28.84132 51.27850 6.65561 1.000 25.04991 95 VAL B O 1
ATOM 1817 N N . ALA B 1 96 ? 27.80525 51.30762 8.65230 1.000 21.43084 96 ALA B N 1
ATOM 1818 C CA . ALA B 1 96 ? 29.05766 51.44570 9.38585 1.000 23.75840 96 ALA B CA 1
ATOM 1819 C C . ALA B 1 96 ? 29.98751 50.26523 9.12505 1.000 23.55822 96 ALA B C 1
ATOM 1820 O O . ALA B 1 96 ? 31.17373 50.45095 8.83001 1.000 23.74965 96 ALA B O 1
ATOM 1822 N N . SER B 1 97 ? 29.46869 49.03907 9.23549 1.000 21.19251 97 SER B N 1
ATOM 1823 C CA . SER B 1 97 ? 30.32880 47.87718 9.03957 1.000 27.11932 97 SER B CA 1
ATOM 1824 C C . SER B 1 97 ? 30.86857 47.81826 7.61164 1.000 26.67756 97 SER B C 1
ATOM 1825 O O . SER B 1 97 ? 32.03901 47.47932 7.40152 1.000 27.15404 97 SER B O 1
ATOM 1828 N N . THR B 1 98 ? 30.04879 48.17759 6.61563 1.000 22.14202 98 THR B N 1
ATOM 1829 C CA . THR B 1 98 ? 30.54775 48.17051 5.24148 1.000 24.32655 98 THR B CA 1
ATOM 1830 C C . THR B 1 98 ? 31.55488 49.29298 5.00099 1.000 26.05923 98 THR B C 1
ATOM 1831 O O . THR B 1 98 ? 32.57848 49.07871 4.34027 1.000 23.11899 98 THR B O 1
ATOM 1835 N N . ALA B 1 99 ? 31.29412 50.49630 5.52947 1.000 25.17741 99 ALA B N 1
ATOM 1836 C CA . ALA B 1 99 ? 32.25318 51.58998 5.38459 1.000 24.64306 99 ALA B CA 1
ATOM 1837 C C . ALA B 1 99 ? 33.61436 51.20012 5.94975 1.000 30.26569 99 ALA B C 1
ATOM 1838 O O . ALA B 1 99 ? 34.65477 51.44800 5.32477 1.000 27.62209 99 ALA B O 1
ATOM 1840 N N . SER B 1 100 ? 33.61566 50.61037 7.15076 1.000 25.11956 100 SER B N 1
ATOM 1841 C CA . SER B 1 100 ? 34.84297 50.12677 7.77125 1.000 26.56971 100 SER B CA 1
ATOM 1842 C C . SER B 1 100 ? 35.52139 49.07232 6.90378 1.000 29.65268 100 SER B C 1
ATOM 1843 O O . SER B 1 100 ? 36.73321 49.13761 6.67271 1.000 31.58510 100 SER B O 1
ATOM 1846 N N . GLY B 1 101 ? 34.75003 48.10795 6.39427 1.000 29.46650 101 GLY B N 1
ATOM 1847 C CA . GLY B 1 101 ? 35.33558 47.04571 5.59000 1.000 28.78711 101 GLY B CA 1
ATOM 1848 C C . GLY B 1 101 ? 35.93365 47.53187 4.28669 1.000 36.99919 101 GLY B C 1
ATOM 1849 O O . GLY B 1 101 ? 36.90919 46.95431 3.79531 1.000 28.99298 101 GLY B O 1
ATOM 1850 N N . LEU B 1 102 ? 35.36973 48.59906 3.71250 1.000 25.72275 102 LEU B N 1
ATOM 1851 C CA . LEU B 1 102 ? 35.88725 49.15309 2.46998 1.000 30.26515 102 LEU B CA 1
ATOM 1852 C C . LEU B 1 102 ? 37.29275 49.71608 2.64000 1.000 31.54540 102 LEU B C 1
ATOM 1853 O O . LEU B 1 102 ? 37.99093 49.90780 1.64390 1.000 29.04211 102 LEU B O 1
ATOM 1858 N N . LYS B 1 103 ? 37.72228 49.99275 3.87615 1.000 30.18022 103 LYS B N 1
ATOM 1859 C CA . LYS B 1 103 ? 39.08957 50.46300 4.07403 1.000 29.73434 103 LYS B CA 1
ATOM 1860 C C . LYS B 1 103 ? 40.10550 49.43357 3.59459 1.000 39.68798 103 LYS B C 1
ATOM 1861 O O . LYS B 1 103 ? 41.23188 49.80116 3.24388 1.000 37.86624 103 LYS B O 1
ATOM 1867 N N . GLN B 1 104 ? 39.72008 48.15964 3.54710 1.000 37.45821 104 GLN B N 1
ATOM 1868 C CA . GLN B 1 104 ? 40.62557 47.08286 3.17226 1.000 37.93647 104 GLN B CA 1
ATOM 1869 C C . GLN B 1 104 ? 40.77278 46.91557 1.66622 1.000 41.64826 104 GLN B C 1
ATOM 1870 O O . GLN B 1 104 ? 41.54491 46.05479 1.23398 1.000 43.06924 104 GLN B O 1
ATOM 1876 N N . VAL B 1 105 ? 40.07433 47.70963 0.85618 1.000 39.89274 105 VAL B N 1
ATOM 1877 C CA . VAL B 1 105 ? 40.21024 47.62354 -0.59764 1.000 41.79492 105 VAL B CA 1
ATOM 1878 C C . VAL B 1 105 ? 41.43726 48.44109 -0.99447 1.000 46.10143 105 VAL B C 1
ATOM 1879 O O . VAL B 1 105 ? 41.35939 49.65754 -1.17906 1.000 41.41690 105 VAL B O 1
ATOM 1883 N N . ASN B 1 106 ? 42.57766 47.76515 -1.15124 1.000 52.42629 106 ASN B N 1
ATOM 1884 C CA . ASN B 1 106 ? 43.82583 48.46909 -1.42105 1.000 54.75241 106 ASN B CA 1
ATOM 1885 C C . ASN B 1 106 ? 43.79452 49.23956 -2.73622 1.000 48.36898 106 ASN B C 1
ATOM 1886 O O . ASN B 1 106 ? 44.53060 50.22097 -2.88170 1.000 58.15536 106 ASN B O 1
ATOM 1891 N N . SER B 1 107 ? 42.95116 48.83793 -3.68811 1.000 47.33521 107 SER B N 1
ATOM 1892 C CA . SER B 1 107 ? 42.90038 49.52724 -4.97156 1.000 50.76737 107 SER B CA 1
ATOM 1893 C C . SER B 1 107 ? 42.28219 50.92007 -4.88724 1.000 56.72074 107 SER B C 1
ATOM 1894 O O . SER B 1 107 ? 42.41974 51.69642 -5.83996 1.000 44.59247 107 SER B O 1
ATOM 1897 N N . LEU B 1 108 ? 41.59943 51.25756 -3.79697 1.000 44.10204 108 LEU B N 1
ATOM 1898 C CA . LEU B 1 108 ? 40.97602 52.56762 -3.69464 1.000 44.98215 108 LEU B CA 1
ATOM 1899 C C . LEU B 1 108 ? 42.02781 53.62337 -3.39230 1.000 44.63485 108 LEU B C 1
ATOM 1900 O O . LEU B 1 108 ? 42.90484 53.42557 -2.54657 1.000 51.89193 108 LEU B O 1
ATOM 1905 N N . THR B 1 109 ? 41.93337 54.75301 -4.08520 1.000 39.08764 109 THR B N 1
ATOM 1906 C CA . THR B 1 109 ? 42.78928 55.89165 -3.79461 1.000 43.71317 109 THR B CA 1
ATOM 1907 C C . THR B 1 109 ? 42.04058 57.05438 -3.15587 1.000 52.26159 109 THR B C 1
ATOM 1908 O O . THR B 1 109 ? 42.68462 57.98807 -2.66813 1.000 48.66164 109 THR B O 1
ATOM 1912 N N . THR B 1 110 ? 40.70640 57.01149 -3.11988 1.000 46.73261 110 THR B N 1
ATOM 1913 C CA . THR B 1 110 ? 39.89272 58.13529 -2.66591 1.000 43.17550 110 THR B CA 1
ATOM 1914 C C . THR B 1 110 ? 39.09839 57.81271 -1.40302 1.000 44.49633 110 THR B C 1
ATOM 1915 O O . THR B 1 110 ? 38.12157 58.50756 -1.10122 1.000 41.12453 110 THR B O 1
ATOM 1919 N N . TYR B 1 111 ? 39.51156 56.78990 -0.64783 1.000 37.48954 111 TYR B N 1
ATOM 1920 C CA . TYR B 1 111 ? 38.69523 56.29353 0.45730 1.000 34.99877 111 TYR B CA 1
ATOM 1921 C C . TYR B 1 111 ? 38.42611 57.37888 1.49673 1.000 41.67853 111 TYR B C 1
ATOM 1922 O O . TYR B 1 111 ? 37.27506 57.60439 1.88717 1.000 32.38253 111 TYR B O 1
ATOM 1931 N N . SER B 1 112 ? 39.47489 58.05573 1.97075 1.000 35.98710 112 SER B N 1
ATOM 1932 C CA . SER B 1 112 ? 39.26250 59.07012 3.00187 1.000 36.76378 112 SER B CA 1
ATOM 1933 C C . SER B 1 112 ? 38.38301 60.20243 2.48285 1.000 32.24596 112 SER B C 1
ATOM 1934 O O . SER B 1 112 ? 37.54883 60.74174 3.22184 1.000 38.07891 112 SER B O 1
ATOM 1937 N N . THR B 1 113 ? 38.53928 60.56830 1.20845 1.000 29.98450 113 THR B N 1
ATOM 1938 C CA . THR B 1 113 ? 37.69859 61.62029 0.65232 1.000 35.20816 113 THR B CA 1
ATOM 1939 C C . THR B 1 113 ? 36.24560 61.16864 0.56054 1.000 38.86683 113 THR B C 1
ATOM 1940 O O . THR B 1 113 ? 35.32701 61.94128 0.86382 1.000 37.53429 113 THR B O 1
ATOM 1944 N N . MET B 1 114 ? 36.01696 59.91422 0.16630 1.000 32.71163 114 MET B N 1
ATOM 1945 C CA . MET B 1 114 ? 34.64853 59.40693 0.10101 1.000 34.68031 114 MET B CA 1
ATOM 1946 C C . MET B 1 114 ? 34.00440 59.37153 1.48404 1.000 30.41077 114 MET B C 1
ATOM 1947 O O . MET B 1 114 ? 32.83930 59.75363 1.64458 1.000 34.24969 114 MET B O 1
ATOM 1952 N N . MET B 1 115 ? 34.74652 58.91721 2.49570 1.000 26.58534 115 MET B N 1
ATOM 1953 C CA . MET B 1 115 ? 34.21859 58.92288 3.85593 1.000 31.52292 115 MET B CA 1
ATOM 1954 C C . MET B 1 115 ? 33.97706 60.33483 4.36873 1.000 31.54752 115 MET B C 1
ATOM 1955 O O . MET B 1 115 ? 33.04598 60.56349 5.15363 1.000 30.24301 115 MET B O 1
ATOM 1960 N N . SER B 1 116 ? 34.82454 61.28818 3.97039 1.000 32.96613 116 SER B N 1
ATOM 1961 C CA . SER B 1 116 ? 34.65737 62.65199 4.45352 1.000 39.23308 116 SER B CA 1
ATOM 1962 C C . SER B 1 116 ? 33.45813 63.33042 3.81260 1.000 34.42527 116 SER B C 1
ATOM 1963 O O . SER B 1 116 ? 32.93871 64.30109 4.37363 1.000 34.32463 116 SER B O 1
ATOM 1966 N N . ASP B 1 117 ? 33.00086 62.84189 2.65911 1.000 28.78057 117 ASP B N 1
ATOM 1967 C CA . ASP B 1 117 ? 31.75616 63.35254 2.09837 1.000 34.78817 117 ASP B CA 1
ATOM 1968 C C . ASP B 1 117 ? 30.54169 62.63930 2.68315 1.000 32.41208 117 ASP B C 1
ATOM 1969 O O . ASP B 1 117 ? 29.48107 63.25457 2.83823 1.000 33.13025 117 ASP B O 1
ATOM 1974 N N . LEU B 1 118 ? 30.69024 61.36317 3.04776 1.000 25.38848 118 LEU B N 1
ATOM 1975 C CA . LEU B 1 118 ? 29.57949 60.61740 3.63326 1.000 25.55566 118 LEU B CA 1
ATOM 1976 C C . LEU B 1 118 ? 29.30188 61.04689 5.06949 1.000 26.94256 118 LEU B C 1
ATOM 1977 O O . LEU B 1 118 ? 28.13771 61.21790 5.45647 1.000 28.35935 118 LEU B O 1
ATOM 1982 N N . ASP B 1 119 ? 30.35594 61.19860 5.87735 1.000 25.39971 119 ASP B N 1
ATOM 1983 C CA . ASP B 1 119 ? 30.23199 61.52530 7.29775 1.000 24.48956 119 ASP B CA 1
ATOM 1984 C C . ASP B 1 119 ? 29.28010 62.68520 7.60455 1.000 22.62525 119 ASP B C 1
ATOM 1985 O O . ASP B 1 119 ? 28.44261 62.53429 8.51165 1.000 24.53649 119 ASP B O 1
ATOM 1990 N N . PRO B 1 120 ? 29.36346 63.85074 6.94712 1.000 28.39166 120 PRO B N 1
ATOM 1991 C CA . PRO B 1 120 ? 28.41317 64.92738 7.28508 1.000 26.42073 120 PRO B CA 1
ATOM 1992 C C . PRO B 1 120 ? 26.98422 64.57406 6.94730 1.000 27.76626 120 PRO B C 1
ATOM 1993 O O . PRO B 1 120 ? 26.07056 65.00778 7.65303 1.000 26.70536 120 PRO B O 1
ATOM 1997 N N . ALA B 1 121 ? 26.75667 63.80013 5.88465 1.000 26.23945 121 ALA B N 1
ATOM 1998 C CA . ALA B 1 121 ? 25.38579 63.44145 5.53317 1.000 27.05301 121 ALA B CA 1
ATOM 1999 C C . ALA B 1 121 ? 24.75546 62.57294 6.61383 1.000 23.20493 121 ALA B C 1
ATOM 2000 O O . ALA B 1 121 ? 23.61247 62.80765 7.02503 1.000 24.57967 121 ALA B O 1
ATOM 2002 N N . ILE B 1 122 ? 25.49184 61.56609 7.10077 1.000 19.98523 122 ILE B N 1
ATOM 2003 C CA . ILE B 1 122 ? 24.99312 60.74476 8.20041 1.000 18.72984 122 ILE B CA 1
ATOM 2004 C C . ILE B 1 122 ? 24.78957 61.59370 9.44936 1.000 23.76308 122 ILE B C 1
ATOM 2005 O O . ILE B 1 122 ? 23.77822 61.47054 10.15131 1.000 22.35074 122 ILE B O 1
ATOM 2010 N N . ALA B 1 123 ? 25.77745 62.43307 9.77597 1.000 21.22075 123 ALA B N 1
ATOM 2011 C CA . ALA B 1 123 ? 25.68260 63.20349 11.01366 1.000 23.09503 123 ALA B CA 1
ATOM 2012 C C . ALA B 1 123 ? 24.56183 64.23608 10.94260 1.000 22.25096 123 ALA B C 1
ATOM 2013 O O . ALA B 1 123 ? 23.89381 64.49397 11.95341 1.000 25.21223 123 ALA B O 1
ATOM 2015 N N . ALA B 1 124 ? 24.34830 64.83466 9.76394 1.000 23.62848 124 ALA B N 1
ATOM 2016 C CA . ALA B 1 124 ? 23.21151 65.73218 9.57478 1.000 25.10128 124 ALA B CA 1
ATOM 2017 C C . ALA B 1 124 ? 21.90342 65.01968 9.88281 1.000 33.84330 124 ALA B C 1
ATOM 2018 O O . ALA B 1 124 ? 21.02735 65.57295 10.55540 1.000 27.82670 124 ALA B O 1
ATOM 2020 N N . LEU B 1 125 ? 21.75722 63.77849 9.41516 1.000 28.34844 125 LEU B N 1
ATOM 2021 C CA . LEU B 1 125 ? 20.56823 63.00990 9.76321 1.000 26.35514 125 LEU B CA 1
ATOM 2022 C C . LEU B 1 125 ? 20.44898 62.80351 11.26937 1.000 26.60976 125 LEU B C 1
ATOM 2023 O O . LEU B 1 125 ? 19.35277 62.92660 11.83163 1.000 25.42695 125 LEU B O 1
ATOM 2028 N N . HIS B 1 126 ? 21.56365 62.50815 11.95226 1.000 22.86400 126 HIS B N 1
ATOM 2029 C CA . HIS B 1 126 ? 21.50292 62.31796 13.39694 1.000 22.41309 126 HIS B CA 1
ATOM 2030 C C . HIS B 1 126 ? 21.01972 63.57879 14.11075 1.000 22.71522 126 HIS B C 1
ATOM 2031 O O . HIS B 1 126 ? 20.16516 63.50923 15.00282 1.000 26.70741 126 HIS B O 1
ATOM 2038 N N . VAL B 1 127 ? 21.56725 64.74170 13.74663 1.000 25.97601 127 VAL B N 1
ATOM 2039 C CA . VAL B 1 127 ? 21.15444 65.94914 14.46628 1.000 26.00948 127 VAL B CA 1
ATOM 2040 C C . VAL B 1 127 ? 19.74189 66.36561 14.05846 1.000 32.34028 127 VAL B C 1
ATOM 2041 O O . VAL B 1 127 ? 18.97429 66.87273 14.88856 1.000 30.69971 127 VAL B O 1
ATOM 2045 N N . ALA B 1 128 ? 19.36506 66.14187 12.79857 1.000 27.93404 128 ALA B N 1
ATOM 2046 C CA . ALA B 1 128 ? 17.99491 66.42466 12.38037 1.000 28.15117 128 ALA B CA 1
ATOM 2047 C C . ALA B 1 128 ? 17.00337 65.54300 13.12169 1.000 29.81081 128 ALA B C 1
ATOM 2048 O O . ALA B 1 128 ? 15.94965 66.01431 13.56804 1.000 30.36105 128 ALA B O 1
ATOM 2050 N N . LEU B 1 129 ? 17.33134 64.25828 13.27744 1.000 29.61715 129 LEU B N 1
ATOM 2051 C CA . LEU B 1 129 ? 16.41919 63.34139 13.94810 1.000 25.29616 129 LEU B CA 1
ATOM 2052 C C . LEU B 1 129 ? 16.32949 63.64969 15.43737 1.000 29.95416 129 LEU B C 1
ATOM 2053 O O . LEU B 1 129 ? 15.24170 63.59361 16.02353 1.000 28.63973 129 LEU B O 1
ATOM 2058 N N . ASN B 1 130 ? 17.46123 63.98611 16.06603 1.000 27.19967 130 ASN B N 1
ATOM 2059 C CA . ASN B 1 130 ? 17.43729 64.34285 17.48084 1.000 31.05832 130 ASN B CA 1
ATOM 2060 C C . ASN B 1 130 ? 16.63680 65.61787 17.71585 1.000 29.93433 130 ASN B C 1
ATOM 2061 O O . ASN B 1 130 ? 16.00752 65.76866 18.76873 1.000 38.88298 130 ASN B O 1
ATOM 2066 N N . ARG B 1 131 ? 16.62397 66.52835 16.73988 1.000 31.70463 131 ARG B N 1
ATOM 2067 C CA . ARG B 1 131 ? 15.89353 67.78364 16.89362 1.000 32.40088 131 ARG B CA 1
ATOM 2068 C C . ARG B 1 131 ? 14.40778 67.61942 16.58180 1.000 41.36456 131 ARG B C 1
ATOM 2069 O O . ARG B 1 131 ? 13.55762 68.19002 17.27384 1.000 35.29636 131 ARG B O 1
ATOM 2077 N N . THR B 1 132 ? 14.07404 66.84067 15.55362 1.000 30.88374 132 THR B N 1
ATOM 2078 C CA . THR B 1 132 ? 12.67722 66.67824 15.16438 1.000 29.56780 132 THR B CA 1
ATOM 2079 C C . THR B 1 132 ? 11.95642 65.66573 16.04816 1.000 28.27231 132 THR B C 1
ATOM 2080 O O . THR B 1 132 ? 10.74864 65.79756 16.28829 1.000 33.41019 132 THR B O 1
ATOM 2084 N N . LEU B 1 133 ? 12.67174 64.66960 16.56324 1.000 29.72252 133 LEU B N 1
ATOM 2085 C CA . LEU B 1 133 ? 12.09546 63.65566 17.44396 1.000 25.66998 133 LEU B CA 1
ATOM 2086 C C . LEU B 1 133 ? 12.96227 63.56270 18.68970 1.000 32.77933 133 LEU B C 1
ATOM 2087 O O . LEU B 1 133 ? 13.82564 62.67829 18.80684 1.000 28.42006 133 LEU B O 1
ATOM 2092 N N . PRO B 1 134 ? 12.74576 64.45473 19.65552 1.000 34.06859 134 PRO B N 1
ATOM 2093 C CA . PRO B 1 134 ? 13.60989 64.48499 20.83954 1.000 33.55875 134 PRO B CA 1
ATOM 2094 C C . PRO B 1 134 ? 13.75264 63.11417 21.48203 1.000 26.87713 134 PRO B C 1
ATOM 2095 O O . PRO B 1 134 ? 12.77901 62.37417 21.65255 1.000 31.15000 134 PRO B O 1
ATOM 2099 N N . ASN B 1 135 ? 14.99708 62.77802 21.82392 1.000 29.93842 135 ASN B N 1
ATOM 2100 C CA . ASN B 1 135 ? 15.41909 61.57313 22.53447 1.000 25.79167 135 ASN B CA 1
ATOM 2101 C C . ASN B 1 135 ? 15.40636 60.31499 21.67132 1.000 29.89959 135 ASN B C 1
ATOM 2102 O O . ASN B 1 135 ? 15.68481 59.23140 22.19365 1.000 34.23263 135 ASN B O 1
ATOM 2107 N N . SER B 1 136 ? 15.09417 60.41576 20.37620 1.000 34.25243 136 SER B N 1
ATOM 2108 C CA . SER B 1 136 ? 15.08744 59.22880 19.52109 1.000 35.60694 136 SER B CA 1
ATOM 2109 C C . SER B 1 136 ? 16.47777 58.63299 19.33935 1.000 40.06625 136 SER B C 1
ATOM 2110 O O . SER B 1 136 ? 16.59882 57.42905 19.07595 1.000 30.72426 136 SER B O 1
ATOM 2113 N N . ILE B 1 137 ? 17.52648 59.44017 19.49341 1.000 31.77755 137 ILE B N 1
ATOM 2114 C CA . ILE B 1 137 ? 18.87654 58.94855 19.25292 1.000 31.09943 137 ILE B CA 1
ATOM 2115 C C . ILE B 1 137 ? 19.36742 58.07200 20.40404 1.000 31.03794 137 ILE B C 1
ATOM 2116 O O . ILE B 1 137 ? 20.30537 57.28313 20.22135 1.000 30.98221 137 ILE B O 1
ATOM 2121 N N . ASN B 1 138 ? 18.72762 58.13789 21.57738 1.000 35.01585 138 ASN B N 1
ATOM 2122 C CA . ASN B 1 138 ? 19.19821 57.34503 22.71025 1.000 30.78176 138 ASN B CA 1
ATOM 2123 C C . ASN B 1 138 ? 19.17498 55.85217 22.40841 1.000 32.45701 138 ASN B C 1
ATOM 2124 O O . ASN B 1 138 ? 20.13541 55.13725 22.71239 1.000 30.56525 138 ASN B O 1
ATOM 2129 N N . LEU B 1 139 ? 18.08818 55.35290 21.81355 1.000 28.71578 139 LEU B N 1
ATOM 2130 C CA . LEU B 1 139 ? 18.05660 53.92305 21.51661 1.000 27.38212 139 LEU B CA 1
ATOM 2131 C C . LEU B 1 139 ? 18.98123 53.58422 20.34753 1.000 25.75309 139 LEU B C 1
ATOM 2132 O O . LEU B 1 139 ? 19.50835 52.46603 20.27450 1.000 27.95198 139 LEU B O 1
ATOM 2137 N N . VAL B 1 140 ? 19.19391 54.53008 19.43451 1.000 23.57138 140 VAL B N 1
ATOM 2138 C CA . VAL B 1 140 ? 20.18034 54.32057 18.37709 1.000 22.96688 140 VAL B CA 1
ATOM 2139 C C . VAL B 1 140 ? 21.56846 54.17297 18.98372 1.000 30.28861 140 VAL B C 1
ATOM 2140 O O . VAL B 1 140 ? 22.33295 53.27794 18.61537 1.000 27.84217 140 VAL B O 1
ATOM 2144 N N . ARG B 1 141 ? 21.90825 55.04785 19.93403 1.000 29.07740 141 ARG B N 1
ATOM 2145 C CA . ARG B 1 141 ? 23.19700 54.94865 20.61862 1.000 28.82169 141 ARG B CA 1
ATOM 2146 C C . ARG B 1 141 ? 23.36644 53.58652 21.27881 1.000 26.74388 141 ARG B C 1
ATOM 2147 O O . ARG B 1 141 ? 24.41335 52.94139 21.14179 1.000 30.19600 141 ARG B O 1
ATOM 2155 N N . VAL B 1 142 ? 22.33157 53.12420 21.98380 1.000 23.97642 142 VAL B N 1
ATOM 2156 C CA . VAL B 1 142 ? 22.37935 51.82555 22.64441 1.000 25.91266 142 VAL B CA 1
ATOM 2157 C C . VAL B 1 142 ? 22.62061 50.71003 21.63408 1.000 32.86383 142 VAL B C 1
ATOM 2158 O O . VAL B 1 142 ? 23.41571 49.79500 21.87617 1.000 30.44440 142 VAL B O 1
ATOM 2162 N N . MET B 1 143 ? 21.93913 50.75709 20.48903 1.000 29.54736 143 MET B N 1
ATOM 2163 C CA . MET B 1 143 ? 22.16464 49.69911 19.51125 1.000 27.38355 143 MET B CA 1
ATOM 2164 C C . MET B 1 143 ? 23.49216 49.84945 18.78170 1.000 28.14114 143 MET B C 1
ATOM 2165 O O . MET B 1 143 ? 23.91525 48.91024 18.10130 1.000 30.31480 143 MET B O 1
ATOM 2170 N N . MET B 1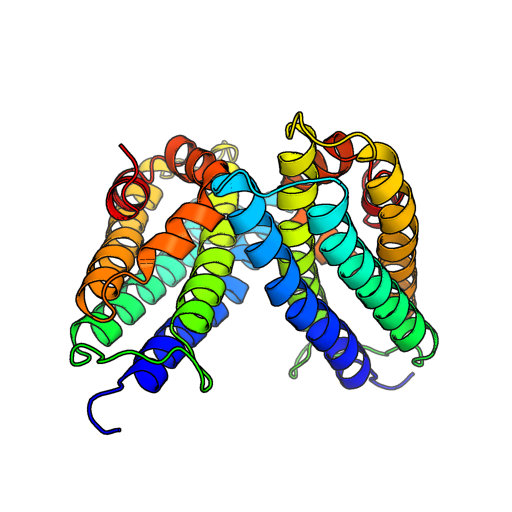 144 ? 24.15765 50.99861 18.89455 1.000 25.68367 144 MET B N 1
ATOM 2171 C CA . MET B 1 144 ? 25.46781 51.20320 18.28565 1.000 26.64686 144 MET B CA 1
ATOM 2172 C C . MET B 1 144 ? 26.61468 51.12985 19.28530 1.000 30.68516 144 MET B C 1
ATOM 2173 O O . MET B 1 144 ? 27.72784 51.54990 18.95892 1.000 29.75706 144 MET B O 1
ATOM 2178 N N . LEU B 1 145 ? 26.37745 50.57719 20.47714 1.000 30.19841 145 LEU B N 1
ATOM 2179 C CA . LEU B 1 145 ? 27.41803 50.58635 21.50265 1.000 36.80736 145 LEU B CA 1
ATOM 2180 C C . LEU B 1 145 ? 28.67336 49.86553 21.02988 1.000 37.31654 145 LEU B C 1
ATOM 2181 O O . LEU B 1 145 ? 29.79272 50.33132 21.27764 1.000 32.55922 145 LEU B O 1
ATOM 2186 N N . ASP B 1 146 ? 28.51127 48.73884 20.33110 1.000 33.73436 146 ASP B N 1
ATOM 2187 C CA . ASP B 1 146 ? 29.65413 48.08754 19.70166 1.000 39.56383 146 ASP B CA 1
ATOM 2188 C C . ASP B 1 146 ? 29.92591 48.61909 18.29842 1.000 38.74600 146 ASP B C 1
ATOM 2189 O O . ASP B 1 146 ? 31.08224 48.87278 17.95309 1.000 32.50830 146 ASP B O 1
ATOM 2194 N N . ALA B 1 147 ? 28.88286 48.81203 17.48373 1.000 34.19520 147 ALA B N 1
ATOM 2195 C CA . ALA B 1 147 ? 29.09133 49.17470 16.08512 1.000 30.42133 147 ALA B CA 1
ATOM 2196 C C . ALA B 1 147 ? 29.74757 50.54014 15.91358 1.000 25.47676 147 ALA B C 1
ATOM 2197 O O . ALA B 1 147 ? 30.25480 50.83369 14.82524 1.000 26.96278 147 ALA B O 1
ATOM 2199 N N . GLN B 1 148 ? 29.75317 51.39416 16.94766 1.000 27.30771 148 GLN B N 1
ATOM 2200 C CA . GLN B 1 148 ? 30.44734 52.67039 16.80325 1.000 28.97271 148 GLN B CA 1
ATOM 2201 C C . GLN B 1 148 ? 31.93976 52.49087 16.53318 1.000 23.35837 148 GLN B C 1
ATOM 2202 O O . GLN B 1 148 ? 32.56496 53.40815 15.99308 1.000 27.88616 148 GLN B O 1
ATOM 2208 N N . GLN B 1 149 ? 32.52581 51.33207 16.87521 1.000 31.44783 149 GLN B N 1
ATOM 2209 C CA . GLN B 1 149 ? 33.92482 51.08867 16.51278 1.000 30.33622 149 GLN B CA 1
ATOM 2210 C C . GLN B 1 149 ? 34.11778 51.08591 15.00277 1.000 25.64221 149 GLN B C 1
ATOM 2211 O O . GLN B 1 149 ? 35.16156 51.52337 14.50270 1.000 29.85341 149 GLN B O 1
ATOM 2217 N N . PHE B 1 150 ? 33.12582 50.58389 14.25545 1.000 27.35958 150 PHE B N 1
ATOM 2218 C CA . PHE B 1 150 ? 33.18568 50.66664 12.79649 1.000 26.13396 150 PHE B CA 1
ATOM 2219 C C . PHE B 1 150 ? 33.25263 52.11075 12.32237 1.000 25.18768 150 PHE B C 1
ATOM 2220 O O . PHE B 1 150 ? 33.97432 52.42945 11.36971 1.000 27.69287 150 PHE B O 1
ATOM 2228 N N . LEU B 1 151 ? 32.45869 52.99006 12.93527 1.000 25.80135 151 LEU B N 1
ATOM 2229 C CA . LEU B 1 151 ? 32.52126 54.40449 12.58299 1.000 23.92099 151 LEU B CA 1
ATOM 2230 C C . LEU B 1 151 ? 33.92251 54.96518 12.82554 1.000 22.14923 151 LEU B C 1
ATOM 2231 O O . LEU B 1 151 ? 34.47764 55.66793 11.97504 1.000 26.62706 151 LEU B O 1
ATOM 2236 N N . THR B 1 152 ? 34.51199 54.65268 13.98365 1.000 26.34204 152 THR B N 1
ATOM 2237 C CA . THR B 1 152 ? 35.87535 55.09598 14.26119 1.000 28.39066 152 THR B CA 1
ATOM 2238 C C . THR B 1 152 ? 36.84581 54.60713 13.19449 1.000 32.22878 152 THR B C 1
ATOM 2239 O O . THR B 1 152 ? 37.65092 55.38540 12.66189 1.000 30.25641 152 THR B O 1
ATOM 2243 N N . GLN B 1 153 ? 36.76427 53.32219 12.84934 1.000 29.73056 153 GLN B N 1
ATOM 2244 C CA . GLN B 1 153 ? 37.69374 52.75856 11.87612 1.000 28.34077 153 GLN B CA 1
ATOM 2245 C C . GLN B 1 153 ? 37.51182 53.36175 10.49499 1.000 30.00450 153 GLN B C 1
ATOM 2246 O O . GLN B 1 153 ? 38.49015 53.50983 9.75736 1.000 35.00210 153 GLN B O 1
ATOM 2252 N N . ALA B 1 154 ? 36.27860 53.70821 10.11496 1.000 28.80368 154 ALA B N 1
ATOM 2253 C CA . ALA B 1 154 ? 36.05199 54.32521 8.81397 1.000 29.14992 154 ALA B CA 1
ATOM 2254 C C . ALA B 1 154 ? 36.35863 55.81590 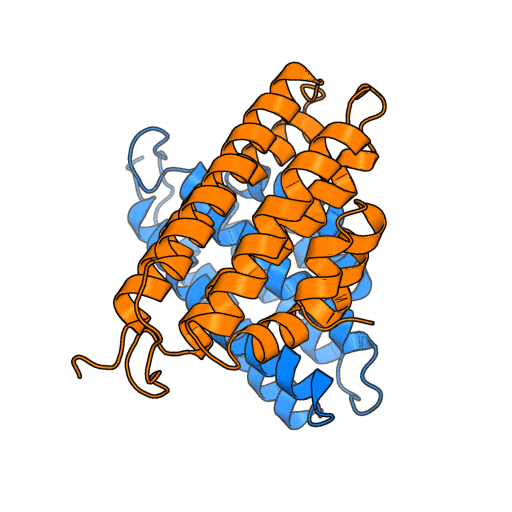8.80542 1.000 27.21032 154 ALA B C 1
ATOM 2255 O O . ALA B 1 154 ? 36.32525 56.43563 7.73524 1.000 29.89249 154 ALA B O 1
ATOM 2257 N N . GLY B 1 155 ? 36.66395 56.39839 9.95913 1.000 30.89364 155 GLY B N 1
ATOM 2258 C CA . GLY B 1 155 ? 36.84064 57.83169 10.03877 1.000 34.45746 155 GLY B CA 1
ATOM 2259 C C . GLY B 1 155 ? 35.54833 58.60890 10.01257 1.000 32.19010 155 GLY B C 1
ATOM 2260 O O . GLY B 1 155 ? 35.55907 59.79215 9.67209 1.000 31.15999 155 GLY B O 1
ATOM 2261 N N . LEU B 1 156 ? 34.42776 57.97447 10.35689 1.000 28.88967 156 LEU B N 1
ATOM 2262 C CA . LEU B 1 156 ? 33.12407 58.64360 10.34317 1.000 30.49935 156 LEU B CA 1
ATOM 2263 C C . LEU B 1 156 ? 32.87527 59.25131 11.72169 1.000 23.32521 156 LEU B C 1
ATOM 2264 O O . LEU B 1 156 ? 31.99996 58.83538 12.48269 1.000 27.45302 156 LEU B O 1
ATOM 2269 N N . THR B 1 157 ? 33.70624 60.24829 12.04765 1.000 28.22420 157 THR B N 1
ATOM 2270 C CA . THR B 1 157 ? 33.72963 60.77531 13.40896 1.000 31.01229 157 THR B CA 1
ATOM 2271 C C . THR B 1 157 ? 32.57521 61.72719 13.69389 1.000 26.69865 157 THR B C 1
ATOM 2272 O O . THR B 1 157 ? 32.12040 61.79775 14.83926 1.000 27.90409 157 THR B O 1
ATOM 2276 N N . GLN B 1 158 ? 32.10240 62.48091 12.69458 1.000 26.33430 158 GLN B N 1
ATOM 2277 C CA . GLN B 1 158 ? 30.92188 63.30945 12.92332 1.000 28.11818 158 GLN B CA 1
ATOM 2278 C C . GLN B 1 158 ? 29.71734 62.43401 13.21649 1.000 24.51959 158 GLN B C 1
ATOM 2279 O O . GLN B 1 158 ? 28.89025 62.76142 14.07655 1.000 27.15434 158 GLN B O 1
ATOM 2285 N N . SER B 1 159 ? 29.60346 61.31499 12.49094 1.000 24.35297 159 SER B N 1
ATOM 2286 C CA . SER B 1 159 ? 28.49974 60.38213 12.68938 1.000 27.20302 159 SER B CA 1
ATOM 2287 C C . SER B 1 159 ? 28.52308 59.81006 14.09042 1.000 25.39518 159 SER B C 1
ATOM 2288 O O . SER B 1 159 ? 27.47394 59.63923 14.72309 1.000 26.51641 159 SER B O 1
ATOM 2291 N N . ARG B 1 160 ? 29.72165 59.48784 14.58594 1.000 26.07823 160 ARG B N 1
ATOM 2292 C CA . ARG B 1 160 ? 29.85382 58.97169 15.93913 1.000 26.04203 160 ARG B CA 1
ATOM 2293 C C . ARG B 1 160 ? 29.56287 60.05500 16.97329 1.000 25.48200 160 ARG B C 1
ATOM 2294 O O . ARG B 1 160 ? 28.86932 59.80403 17.96375 1.000 30.07779 160 ARG B O 1
ATOM 2302 N N . ALA B 1 161 ? 30.09164 61.26240 16.75905 1.000 26.87012 161 ALA B N 1
ATOM 2303 C CA . ALA B 1 161 ? 29.88801 62.34380 17.71956 1.000 29.71745 161 ALA B CA 1
ATOM 2304 C C . ALA B 1 161 ? 28.41649 62.72383 17.82217 1.000 32.18702 161 ALA B C 1
ATOM 2305 O O . ALA B 1 161 ? 27.92305 63.05295 18.90937 1.000 32.92089 161 ALA B O 1
ATOM 2307 N N . SER B 1 162 ? 27.69806 62.68108 16.70167 1.000 27.62776 162 SER B N 1
ATOM 2308 C CA . SER B 1 162 ? 26.29609 63.07377 16.68058 1.000 29.07640 162 SER B CA 1
ATOM 2309 C C . SER B 1 162 ? 25.37849 62.00694 17.25897 1.000 27.36128 162 SER B C 1
ATOM 2310 O O . SER B 1 162 ? 24.16234 62.22557 17.31868 1.000 31.48999 162 SER B O 1
ATOM 2313 N N . LEU B 1 163 ? 25.92375 60.87377 17.69851 1.000 29.69272 163 LEU B N 1
ATOM 2314 C CA . LEU B 1 163 ? 25.16432 59.89208 18.45361 1.000 23.99294 163 LEU B CA 1
ATOM 2315 C C . LEU B 1 163 ? 25.28776 60.09068 19.95861 1.000 34.46611 163 LEU B C 1
ATOM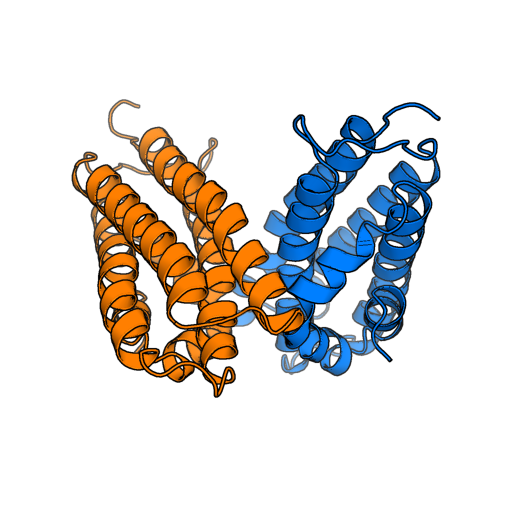 2316 O O . LEU B 1 163 ? 24.63508 59.37368 20.72000 1.000 35.49134 163 LEU B O 1
ATOM 2321 N N . GLY B 1 164 ? 26.10814 61.03652 20.40357 1.000 36.64074 164 GLY B N 1
ATOM 2322 C CA . GLY B 1 164 ? 26.35223 61.19920 21.82351 1.000 38.52921 164 GLY B CA 1
ATOM 2323 C C . GLY B 1 164 ? 27.48844 60.36895 22.37316 1.000 43.39717 164 GLY B C 1
ATOM 2324 O O . GLY B 1 164 ? 27.52895 60.12654 23.58311 1.000 52.58064 164 GLY B O 1
ATOM 2325 N N . PHE B 1 165 ? 28.40713 59.91287 21.52681 1.000 42.12601 165 PHE B N 1
ATOM 2326 C CA . PHE B 1 165 ? 29.61181 59.23977 21.99020 1.000 49.06888 165 PHE B CA 1
ATOM 2327 C C . PHE B 1 165 ? 30.73049 60.25551 22.17762 1.000 56.92954 165 PHE B C 1
ATOM 2328 O O . PHE B 1 165 ? 30.94298 61.12937 21.33081 1.000 49.16224 165 PHE B O 1
ATOM 2336 N N . ALA B 1 166 ? 31.44374 60.13482 23.29193 1.000 59.55117 166 ALA B N 1
ATOM 2337 C CA . ALA B 1 166 ? 32.56056 61.02807 23.57760 1.000 75.68140 166 ALA B CA 1
ATOM 2338 C C . ALA B 1 166 ? 33.74602 60.72323 22.66400 1.000 84.25922 166 ALA B C 1
ATOM 2339 O O . ALA B 1 166 ? 34.20276 61.58146 21.90428 1.000 86.14823 166 ALA B O 1
#

Sequence (319 aa):
SSNTNPAIYQAISVLSQQIHVNIPELNTLQASGGATDLTVGNELDELTDAFTLAAATIANTAVSSGDTTNFPTNDDISITYAVALQLVASTASGLKQVNSLTTYSTMMSDLDPAIAALHVALNRTLPNSINLVRVMMLDAQQFLTQAGLTQSRASLGFAQSSNTNPAIYQAISVLSQQIHVNIPELNTLQASGGATDLTVGNELDELTDAFTLAAATIANTAVSSGDTTNFPTNDDISITYAVALQLVASTASGLKQVNSLTTYSTMMSDLDPAIAALHVALNRTLPNSINLVRVMMLDAQQFLTQAGLTQSRASLGFA

Organism: Pleurotus eryngii (NCBI:txid5323)

Solvent-accessible surface area: 13644 Å² total; per-residue (Å²): 140,73,64,22,0,73,48,0,51,113,8,0,24,69,2,14,113,55,0,48,91,0,2,7,74,1,23,47,25,56,50,92,66,28,5,56,48,125,41,0,13,76,26,6,93,84,1,24,95,15,0,75,110,5,8,47,59,0,66,132,26,67,80,6,76,17,29,110,114,100,139,14,21,39,80,44,0,1,23,31,0,0,6,1,0,28,4,2,0,34,13,3,4,11,0,109,122,24,149,71,19,116,46,24,83,84,19,2,75,88,0,6,60,9,0,10,48,0,0,60,9,0,45,176,6,4,70,98,7,8,72,25,0,77,20,10,0,74,83,11,26,119,61,0,81,90,4,39,0,87,90,0,55,61,32,2,53,26,141,168,110,47,33,25,0,77,48,0,50,105,6,1,36,72,2,11,119,53,0,36,89,0,1,6,74,1,20,46,24,60,52,89,67,28,7,59,47,128,44,0,11,81,30,5,86,86,0,26,95,16,0,73,105,4,8,48,54,0,36,131,22,73,87,7,76,18,27,112,109,98,143,12,22,33,80,44,0,1,24,30,0,0,7,1,0,28,4,1,0,31,13,2,10,12,1,100,138,21,148,69,18,115,53,32,85,82,22,4,71,88,0,7,54,8,0,8,43,0,0,88,8,0,74,150,1,1,71,110,4,7,60,23,0,66,37,10,0,81,80,12,25,94,52,0,79,87,4,42,0,84,92,0,51,65,25,0,55,30,149

B-factor: mean 30.88, std 10.77, range [14.28, 86.15]

Secondary structure (DSSP, 8-state):
-B--HHHHHHHHHHHHHHHHHHHHHHHHHHHHT---HHHHHHHHHHHHHHHHHHHHHHHTSPPB---SSSSSPHHHHHHHHHHHHHHHHHHHHHGGG-TT-S-HHHHHHHHHHHHHHHHHHHHHHTTTTHHHHHHHTTTTHHHHHHHT-HHHHHHHT--/-TT--HHHHHHHHHHHHHHHHHHHHHHHHHHHHT---HHHHHHHHHHHHHHHHHHHHHHHTSPPP---SSSSSPHHHHHHHHHHHHHHHHHHHHHGGG-TT-S-HHHHHHHHHHHHHHHHHHHHHHSTTTHHHHHHHTTTTHHHHHHHT-HHHHHTTT--